Protein AF-A0A4U6SQT2-F1 (afdb_monomer_lite)

InterPro domains:
  IPR002225 3-beta hydroxysteroid dehydrogenase/isomerase [PF01073] (69-165)
  IPR036291 NAD(P)-binding domain superfamily [SSF51735] (62-188)
  IPR050425 NAD(P)-dependent dehydratase-like [PTHR10366] (60-188)

Organism: Setaria viridis (NCBI:txid4556)

pLDDT: mean 72.25, std 21.79, range [28.19, 97.06]

Foldseek 3Di:
DDDDDDDDDDDDDDDDDDDDDDDPDDDDDDDPPPPDPPDDPDPLQPPQFWWKWFAAPQAIEIETADCPPCVVNVVVVVVQVVCDPSHYHYYYDDLPPLVRLLVSLARGQEMEGPGADDGPDDDPCCCVRGVVCRVSSVVSNVVSNVVSVRHNYYHYDDDCQQQDDDVPDDPPDDDDPVHGYDVVCCVVVPDPPD

Radius of gyration: 27.81 Å; chains: 1; bounding box: 69×72×60 Å

Secondary structure (DSSP, 8-state):
-------------------------PPPPPPP-----------GGG---EEEEEEETTEEEEEEE----HHHHHHHHHHHHHT-TTTEEEEE--TT-HHHHHHHHTT-SEEEE-------S--S-HIIIIIHHHHHHHHHHHHHHHHTS---EEEE---GGGT---TTSPTTPPP-TT----HHHHHHT-S---

Sequence (194 aa):
MALKGRGRRCWSRPHGRQRLHRLDARPPPPRPRLQRPRRRPQPRSERNNAMVVCFGCGGYQVRRWRADDKAETDHLLALAAGAGEGRLSIFRCDLFDGAALLDAARGCPGVFHLASPCIIDAVSDPQKQLMVPAVEGTLNVLRAAKEAGGVRRVVVTSSISAIVPSPGWPAGEVRDERCWTDVDYCEENGVPQG

Structure (mmCIF, N/CA/C/O backbone):
data_AF-A0A4U6SQT2-F1
#
_entry.id   AF-A0A4U6SQT2-F1
#
loop_
_atom_site.group_PDB
_atom_site.id
_atom_site.type_symbol
_atom_site.label_atom_id
_atom_site.label_alt_id
_atom_site.label_comp_id
_atom_site.label_asym_id
_atom_site.label_entity_id
_atom_site.label_seq_id
_atom_site.pdbx_PDB_ins_code
_atom_site.Cartn_x
_atom_site.Cartn_y
_atom_site.Cartn_z
_atom_site.occupancy
_atom_site.B_iso_or_equiv
_atom_site.auth_seq_id
_atom_site.auth_comp_id
_atom_site.auth_asym_id
_atom_site.auth_atom_id
_atom_site.pdbx_PDB_model_num
ATOM 1 N N . MET A 1 1 ? -44.696 9.798 -43.773 1.00 36.38 1 MET A N 1
ATOM 2 C CA . MET A 1 1 ? -44.922 11.024 -42.977 1.00 36.38 1 MET A CA 1
ATOM 3 C C . MET A 1 1 ? -43.564 11.450 -42.426 1.00 36.38 1 MET A C 1
ATOM 5 O O . MET A 1 1 ? -43.019 10.743 -41.594 1.00 36.38 1 MET A O 1
ATOM 9 N N . ALA A 1 2 ? -42.947 12.486 -42.999 1.00 29.88 2 ALA A N 1
ATOM 10 C CA . ALA A 1 2 ? -41.583 12.921 -42.683 1.00 29.88 2 ALA A CA 1
ATOM 11 C C . ALA A 1 2 ? -41.611 14.406 -42.302 1.00 29.88 2 ALA A C 1
ATOM 13 O O . ALA A 1 2 ? -42.120 15.216 -43.075 1.00 29.88 2 ALA A O 1
ATOM 14 N N . LEU A 1 3 ? -41.072 14.764 -41.135 1.00 34.97 3 LEU A N 1
ATOM 15 C CA . LEU A 1 3 ? -40.939 16.155 -40.698 1.00 34.97 3 LEU A CA 1
ATOM 16 C C . LEU A 1 3 ? -39.488 16.626 -40.874 1.00 34.97 3 LEU A C 1
ATOM 18 O O . LEU A 1 3 ? -38.570 16.180 -40.192 1.00 34.97 3 LEU A O 1
ATOM 22 N N . LYS A 1 4 ? -39.317 17.536 -41.841 1.00 32.16 4 LYS A N 1
ATOM 23 C CA . LYS A 1 4 ? -38.171 18.436 -42.046 1.00 32.16 4 LYS A CA 1
ATOM 24 C C . LYS A 1 4 ? -38.287 19.640 -41.099 1.00 32.16 4 LYS A C 1
ATOM 26 O O . LYS A 1 4 ? -39.399 20.086 -40.841 1.00 32.16 4 LYS A O 1
ATOM 31 N N . GLY A 1 5 ? -37.163 20.276 -40.750 1.00 29.98 5 GLY A N 1
ATOM 32 C CA . GLY A 1 5 ? -37.184 21.698 -40.371 1.00 29.98 5 GLY A CA 1
ATOM 33 C C . GLY A 1 5 ? -35.947 22.244 -39.655 1.00 29.98 5 GLY A C 1
ATOM 34 O O . GLY A 1 5 ? -35.887 22.232 -38.436 1.00 29.98 5 GLY A O 1
ATOM 35 N N . ARG A 1 6 ? -34.988 22.791 -40.414 1.00 33.53 6 ARG A N 1
ATOM 36 C CA . ARG A 1 6 ? -33.934 23.716 -39.940 1.00 33.53 6 ARG A CA 1
ATOM 37 C C . ARG A 1 6 ? -34.496 25.146 -39.884 1.00 33.53 6 ARG A C 1
ATOM 39 O O . ARG A 1 6 ? -35.354 25.460 -40.702 1.00 33.53 6 ARG A O 1
ATOM 46 N N . GLY A 1 7 ? -33.902 26.054 -39.099 1.00 30.34 7 GLY A N 1
ATOM 47 C CA . GLY A 1 7 ? -33.979 27.490 -39.427 1.00 30.34 7 GLY A CA 1
ATOM 48 C C . GLY A 1 7 ? -33.758 28.491 -38.290 1.00 30.34 7 GLY A C 1
ATOM 49 O O . GLY A 1 7 ? -34.540 28.564 -37.357 1.00 30.34 7 GLY A O 1
ATOM 50 N N . ARG A 1 8 ? -32.709 29.307 -38.439 1.00 35.09 8 ARG A N 1
ATOM 51 C CA . ARG A 1 8 ? -32.305 30.471 -37.624 1.00 35.09 8 ARG A CA 1
ATOM 52 C C . ARG A 1 8 ? -33.223 31.688 -37.860 1.00 35.09 8 ARG A C 1
ATOM 54 O O . ARG A 1 8 ? -33.815 31.763 -38.931 1.00 35.09 8 ARG A O 1
ATOM 61 N N . ARG A 1 9 ? -33.208 32.677 -36.946 1.00 31.83 9 ARG A N 1
ATOM 62 C CA . ARG A 1 9 ? -33.273 34.158 -37.158 1.00 31.83 9 ARG A CA 1
ATOM 63 C C . ARG A 1 9 ? -33.210 34.842 -35.772 1.00 31.83 9 ARG A C 1
ATOM 65 O O . ARG A 1 9 ? -33.972 34.475 -34.894 1.00 31.83 9 ARG A O 1
ATOM 72 N N . CYS A 1 10 ? -32.151 35.577 -35.426 1.00 28.69 10 CYS A N 1
ATOM 73 C CA . CYS A 1 10 ? -31.865 36.991 -35.731 1.00 28.69 10 CYS A CA 1
ATOM 74 C C . CYS A 1 10 ? -32.908 37.964 -35.148 1.00 28.69 10 CYS A C 1
ATOM 76 O O . CYS A 1 10 ? -34.015 38.051 -35.666 1.00 28.69 10 CYS A O 1
ATOM 78 N N . TRP A 1 11 ? -32.513 38.715 -34.115 1.00 28.19 11 TRP A N 1
ATOM 79 C CA . TRP A 1 11 ? -33.161 39.957 -33.687 1.00 28.19 11 TRP A CA 1
ATOM 80 C C . TRP A 1 11 ? -32.105 41.057 -33.634 1.00 28.19 11 TRP A C 1
ATOM 82 O O . TRP A 1 11 ? -30.995 40.852 -33.144 1.00 28.19 11 TRP A O 1
ATOM 92 N N . SER A 1 12 ? -32.454 42.215 -34.179 1.00 33.03 12 SER A N 1
ATOM 93 C CA . SER A 1 12 ? -31.566 43.352 -34.387 1.00 33.03 12 SER A CA 1
ATOM 94 C C . SER A 1 12 ? -32.181 44.649 -33.852 1.00 33.03 12 SER A C 1
ATOM 96 O O . SER A 1 12 ? -33.359 44.886 -34.106 1.00 33.03 12 SER A O 1
ATOM 98 N N . ARG A 1 13 ? -31.296 45.507 -33.300 1.00 32.44 13 ARG A N 1
ATOM 99 C CA . ARG A 1 13 ? -31.357 46.983 -33.083 1.00 32.44 13 ARG A CA 1
ATOM 100 C C . ARG A 1 13 ? -32.050 47.505 -31.801 1.00 32.44 13 ARG A C 1
ATOM 102 O O . ARG A 1 13 ? -32.893 46.791 -31.278 1.00 32.44 13 ARG A O 1
ATOM 109 N N . PRO A 1 14 ? -31.750 48.746 -31.315 1.00 40.78 14 PRO A N 1
ATOM 110 C CA . PRO A 1 14 ? -30.945 49.832 -31.915 1.00 40.78 14 PRO A CA 1
ATOM 111 C C . PRO A 1 14 ? -29.849 50.476 -31.021 1.00 40.78 14 PRO A C 1
ATOM 113 O O . PRO A 1 14 ? -29.680 50.177 -29.845 1.00 40.78 14 PRO A O 1
ATOM 116 N N . HIS A 1 15 ? -29.095 51.388 -31.648 1.00 35.44 15 HIS A N 1
ATOM 117 C CA . HIS A 1 15 ? -28.004 52.205 -31.113 1.00 35.44 15 HIS A CA 1
ATOM 118 C C . HIS A 1 15 ? -28.430 53.223 -30.039 1.00 35.44 15 HIS A C 1
ATOM 120 O O . HIS A 1 15 ? -29.332 54.023 -30.267 1.00 35.44 15 HIS A O 1
ATOM 126 N N . GLY A 1 16 ? -27.652 53.300 -28.955 1.00 32.44 16 GLY A N 1
ATOM 127 C CA . GLY A 1 16 ? -27.592 54.445 -28.043 1.00 32.44 16 GLY A CA 1
ATOM 128 C C . GLY A 1 16 ? -26.147 54.674 -27.594 1.00 32.44 16 GLY A C 1
ATOM 129 O O . GLY A 1 16 ? -25.581 53.857 -26.874 1.00 32.44 16 GLY A O 1
ATOM 130 N N . ARG A 1 17 ? -25.517 55.761 -28.057 1.00 38.62 17 ARG A N 1
ATOM 131 C CA . ARG A 1 17 ? -24.192 56.206 -27.592 1.00 38.62 17 ARG A CA 1
ATOM 132 C C . ARG A 1 17 ? -24.330 56.756 -26.172 1.00 38.62 17 ARG A C 1
ATOM 134 O O . ARG A 1 17 ? -24.881 57.838 -26.006 1.00 38.62 17 ARG A O 1
ATOM 141 N N . GLN A 1 18 ? -23.769 56.074 -25.179 1.00 36.47 18 GLN A N 1
ATOM 142 C CA . GLN A 1 18 ? -23.489 56.676 -23.873 1.00 36.47 18 GLN A CA 1
ATOM 143 C C . GLN A 1 18 ? -21.981 56.922 -23.748 1.00 36.47 18 GLN A C 1
ATOM 145 O O . GLN A 1 18 ? -21.170 56.008 -23.889 1.00 36.47 18 GLN A O 1
ATOM 150 N N . ARG A 1 19 ? -21.606 58.192 -23.548 1.00 37.09 19 ARG A N 1
ATOM 151 C CA . ARG A 1 19 ? -20.240 58.616 -23.220 1.00 37.09 19 ARG A CA 1
ATOM 152 C C . ARG A 1 19 ? -19.908 58.103 -21.816 1.00 37.09 19 ARG A C 1
ATOM 154 O O . ARG A 1 19 ? -20.491 58.584 -20.852 1.00 37.09 19 ARG A O 1
ATOM 161 N N . LEU A 1 20 ? -18.959 57.174 -21.691 1.00 38.88 20 LEU A N 1
ATOM 162 C CA . LEU A 1 20 ? -18.324 56.900 -20.401 1.00 38.88 20 LEU A CA 1
ATOM 163 C C . LEU A 1 20 ? -17.329 58.025 -20.091 1.00 38.88 20 LEU A C 1
ATOM 165 O O . LEU A 1 20 ? -16.328 58.190 -20.790 1.00 38.88 20 LEU A O 1
ATOM 169 N N . HIS A 1 21 ? -17.596 58.781 -19.030 1.00 34.78 21 HIS A N 1
ATOM 170 C CA . HIS A 1 21 ? -16.592 59.614 -18.381 1.00 34.78 21 HIS A CA 1
ATOM 171 C C . HIS A 1 21 ? -15.553 58.694 -17.718 1.00 34.78 21 HIS A C 1
ATOM 173 O O . HIS A 1 21 ? -15.882 57.940 -16.804 1.00 34.78 21 HIS A O 1
ATOM 179 N N . ARG A 1 22 ? -14.299 58.729 -18.193 1.00 39.53 22 ARG A N 1
ATOM 180 C CA . ARG A 1 22 ? -13.155 58.139 -17.483 1.00 39.53 22 ARG A CA 1
ATOM 181 C C . ARG A 1 22 ? -12.908 58.965 -16.222 1.00 39.53 22 ARG A C 1
ATOM 183 O O . ARG A 1 22 ? -12.410 60.081 -16.310 1.00 39.53 22 ARG A O 1
ATOM 190 N N . LEU A 1 23 ? -13.268 58.420 -15.066 1.00 43.78 23 LEU A N 1
ATOM 191 C CA . LEU A 1 23 ? -12.707 58.848 -13.790 1.00 43.78 23 LEU A CA 1
ATOM 192 C C . LEU A 1 23 ? -11.350 58.148 -13.643 1.00 43.78 23 LEU A C 1
ATOM 194 O O . LEU A 1 23 ? -11.296 56.922 -13.545 1.00 43.78 23 LEU A O 1
ATOM 198 N N . ASP A 1 24 ? -10.264 58.922 -13.677 1.00 48.09 24 ASP A N 1
ATOM 199 C CA . ASP A 1 24 ? -8.898 58.454 -13.424 1.00 48.09 24 ASP A CA 1
ATOM 200 C C . ASP A 1 24 ? -8.741 58.042 -11.950 1.00 48.09 24 ASP A C 1
ATOM 202 O O . ASP A 1 24 ? -8.273 58.801 -11.101 1.00 48.09 24 ASP A O 1
ATOM 206 N N . ALA A 1 25 ? -9.149 56.816 -11.626 1.00 50.53 25 ALA A N 1
ATOM 207 C CA . ALA A 1 25 ? -8.829 56.190 -10.351 1.00 50.53 25 ALA A CA 1
ATOM 208 C C . ALA A 1 25 ? -7.396 55.638 -10.414 1.00 50.53 25 ALA A C 1
ATOM 210 O O . ALA A 1 25 ? -7.121 54.663 -11.117 1.00 50.53 25 ALA A O 1
ATOM 211 N N . ARG A 1 26 ? -6.463 56.262 -9.682 1.00 52.91 26 ARG A N 1
ATOM 212 C CA . ARG A 1 26 ? -5.110 55.713 -9.505 1.00 52.91 26 ARG A CA 1
ATOM 213 C C . ARG A 1 26 ? -5.201 54.342 -8.811 1.00 52.91 26 ARG A C 1
ATOM 215 O O . ARG A 1 26 ? -5.943 54.222 -7.835 1.00 52.91 26 ARG A O 1
ATOM 222 N N . PRO A 1 27 ? -4.453 53.320 -9.264 1.00 54.22 27 PRO A N 1
ATOM 223 C CA . PRO A 1 27 ? -4.442 52.024 -8.598 1.00 54.22 27 PRO A CA 1
ATOM 224 C C . PRO A 1 27 ? -3.845 52.147 -7.183 1.00 54.22 27 PRO A C 1
ATOM 226 O O . PRO A 1 27 ? -2.929 52.948 -6.974 1.00 54.22 27 PRO A O 1
ATOM 229 N N . PRO A 1 28 ? -4.338 51.368 -6.202 1.00 58.00 28 PRO A N 1
ATOM 230 C CA . PRO A 1 28 ? -3.784 51.373 -4.853 1.00 58.00 28 PRO A CA 1
ATOM 231 C C . PRO A 1 28 ? -2.328 50.870 -4.853 1.00 58.00 28 PRO A C 1
ATOM 233 O O . PRO A 1 28 ? -1.963 50.044 -5.696 1.00 58.00 28 PRO A O 1
ATOM 236 N N . PRO A 1 29 ? -1.488 51.331 -3.905 1.00 65.06 29 PRO A N 1
ATOM 237 C CA . PRO A 1 29 ? -0.103 50.887 -3.815 1.00 65.06 29 PRO A CA 1
ATOM 238 C C . PRO A 1 29 ? -0.023 49.372 -3.550 1.00 65.06 29 PRO A C 1
ATOM 240 O O . PRO A 1 29 ? -0.892 48.809 -2.873 1.00 65.06 29 PRO A O 1
ATOM 243 N N . PRO A 1 30 ? 1.017 48.687 -4.060 1.00 57.75 30 PRO A N 1
ATOM 244 C CA . PRO A 1 30 ? 1.192 47.261 -3.832 1.00 57.75 30 PRO A CA 1
ATOM 245 C C . PRO A 1 30 ? 1.379 46.985 -2.337 1.00 57.75 30 PRO A C 1
ATOM 247 O O . PRO A 1 30 ? 2.176 47.636 -1.661 1.00 57.75 30 PRO A O 1
ATOM 250 N N . ARG A 1 31 ? 0.646 45.995 -1.813 1.00 55.00 31 ARG A N 1
ATOM 251 C CA . ARG A 1 31 ? 0.812 45.548 -0.424 1.00 55.00 31 ARG A CA 1
ATOM 252 C C . ARG A 1 31 ? 2.249 45.049 -0.211 1.00 55.00 31 ARG A C 1
ATOM 254 O O . ARG A 1 31 ? 2.773 44.360 -1.093 1.00 55.00 31 ARG A O 1
ATOM 261 N N . PRO A 1 32 ? 2.879 45.330 0.944 1.00 44.31 32 PRO A N 1
ATOM 262 C CA . PRO A 1 32 ? 4.195 44.789 1.246 1.00 44.31 32 PRO A CA 1
ATOM 263 C C . PRO A 1 32 ? 4.137 43.259 1.202 1.00 44.31 32 PRO A C 1
ATOM 265 O O . PRO A 1 32 ? 3.282 42.629 1.831 1.00 44.31 32 PRO A O 1
ATOM 268 N N . ARG A 1 33 ? 5.033 42.651 0.415 1.00 49.69 33 ARG A N 1
ATOM 269 C CA . ARG A 1 33 ? 5.195 41.197 0.379 1.00 49.69 33 ARG A CA 1
ATOM 270 C C . ARG A 1 33 ? 5.662 40.752 1.762 1.00 49.69 33 ARG A C 1
ATOM 272 O O . ARG A 1 33 ? 6.825 40.945 2.102 1.00 49.69 33 ARG A O 1
ATOM 279 N N . LEU A 1 34 ? 4.772 40.128 2.534 1.00 46.09 34 LEU A N 1
ATOM 280 C CA . LEU A 1 34 ? 5.167 39.270 3.648 1.00 46.09 34 LEU A CA 1
ATOM 281 C C . LEU A 1 34 ? 6.133 38.229 3.080 1.00 46.09 34 LEU A C 1
ATOM 283 O O . LEU A 1 34 ? 5.720 37.316 2.359 1.00 46.09 34 LEU A O 1
ATOM 287 N N . GLN A 1 35 ? 7.428 38.400 3.348 1.00 39.34 35 GLN A N 1
ATOM 288 C CA . GLN A 1 35 ? 8.409 37.365 3.079 1.00 39.34 35 GLN A CA 1
ATOM 289 C C . GLN A 1 35 ? 8.040 36.198 3.987 1.00 39.34 35 GLN A C 1
ATOM 291 O O . GLN A 1 35 ? 8.339 36.200 5.179 1.00 39.34 35 GLN A O 1
ATOM 296 N N . ARG A 1 36 ? 7.327 35.210 3.435 1.00 46.22 36 ARG A N 1
ATOM 297 C CA . ARG A 1 36 ? 7.220 33.914 4.096 1.00 46.22 36 ARG A CA 1
ATOM 298 C C . ARG A 1 36 ? 8.655 33.447 4.330 1.00 46.22 36 ARG A C 1
ATOM 300 O O . ARG A 1 36 ? 9.436 33.504 3.372 1.00 46.22 36 ARG A O 1
ATOM 307 N N . PRO A 1 37 ? 9.021 33.025 5.552 1.00 37.56 37 PRO A N 1
ATOM 308 C CA . PRO A 1 37 ? 10.349 32.490 5.791 1.00 37.56 37 PRO A CA 1
ATOM 309 C C . PRO A 1 37 ? 10.600 31.417 4.737 1.00 37.56 37 PRO A C 1
ATOM 311 O O . PRO A 1 37 ? 9.759 30.535 4.531 1.00 37.56 37 PRO A O 1
ATOM 314 N N . ARG A 1 38 ? 11.705 31.559 3.996 1.00 41.94 38 ARG A N 1
ATOM 315 C CA . ARG A 1 38 ? 12.130 30.551 3.028 1.00 41.94 38 ARG A CA 1
ATOM 316 C C . ARG A 1 38 ? 12.297 29.264 3.821 1.00 41.94 38 ARG A C 1
ATOM 318 O O . ARG A 1 38 ? 13.262 29.124 4.569 1.00 41.94 38 ARG A O 1
ATOM 325 N N . ARG A 1 39 ? 11.324 28.354 3.713 1.00 46.25 39 ARG A N 1
ATOM 326 C CA . ARG A 1 39 ? 11.490 26.996 4.223 1.00 46.25 39 ARG A CA 1
ATOM 327 C C . ARG A 1 39 ? 12.754 26.470 3.561 1.00 46.25 39 ARG A C 1
ATOM 329 O O . ARG A 1 39 ? 12.879 26.573 2.338 1.00 46.25 39 ARG A O 1
ATOM 336 N N . ARG A 1 40 ? 13.703 25.981 4.363 1.00 35.38 40 ARG A N 1
ATOM 337 C CA . ARG A 1 40 ? 14.833 25.231 3.816 1.00 35.38 40 ARG A CA 1
ATOM 338 C C . ARG A 1 40 ? 14.232 24.149 2.910 1.00 35.38 40 ARG A C 1
ATOM 340 O O . ARG A 1 40 ? 13.304 23.476 3.363 1.00 35.38 40 ARG A O 1
ATOM 347 N N . PRO A 1 41 ? 14.670 24.014 1.649 1.00 37.44 41 PRO A N 1
ATOM 348 C CA . PRO A 1 41 ? 14.299 22.850 0.874 1.00 37.44 41 PRO A CA 1
ATOM 349 C C . PRO A 1 41 ? 14.892 21.653 1.614 1.00 37.44 41 PRO A C 1
ATOM 351 O O . PRO A 1 41 ? 16.108 21.485 1.646 1.00 37.44 41 PRO A O 1
ATOM 354 N N . GLN A 1 42 ? 14.044 20.881 2.292 1.00 37.94 42 GLN A N 1
ATOM 355 C CA . GLN A 1 42 ? 14.422 19.529 2.670 1.00 37.94 42 GLN A CA 1
ATOM 356 C C . GLN A 1 42 ? 14.695 18.758 1.370 1.00 37.94 42 GLN A C 1
ATOM 358 O O . GLN A 1 42 ? 13.994 18.998 0.374 1.00 37.94 42 GLN A O 1
ATOM 363 N N . PRO A 1 43 ? 15.713 17.883 1.351 1.00 33.22 43 PRO A N 1
ATOM 364 C CA . PRO A 1 43 ? 15.957 16.987 0.231 1.00 33.22 43 PRO A CA 1
ATOM 365 C C . PRO A 1 43 ? 14.651 16.304 -0.184 1.00 33.22 43 PRO A C 1
ATOM 367 O O . PRO A 1 43 ? 13.869 15.866 0.662 1.00 33.22 43 PRO A O 1
ATOM 370 N N . ARG A 1 44 ? 14.366 16.259 -1.490 1.00 42.34 44 ARG A N 1
ATOM 371 C CA . ARG A 1 44 ? 13.149 15.607 -1.998 1.00 42.34 44 ARG A CA 1
ATOM 372 C C . ARG A 1 44 ? 13.134 14.101 -1.686 1.00 42.34 44 ARG A C 1
ATOM 374 O O . ARG A 1 44 ? 12.044 13.530 -1.698 1.00 42.34 44 ARG A O 1
ATOM 381 N N . SER A 1 45 ? 14.289 13.527 -1.348 1.00 39.44 45 SER A N 1
ATOM 382 C CA . SER A 1 45 ? 14.563 12.114 -1.081 1.00 39.44 45 SER A CA 1
ATOM 383 C C . SER A 1 45 ? 13.832 11.497 0.112 1.00 39.44 45 SER A C 1
ATOM 385 O O . SER A 1 45 ? 13.759 10.274 0.182 1.00 39.44 45 SER A O 1
ATOM 387 N N . GLU A 1 46 ? 13.271 12.282 1.039 1.00 41.28 46 GLU A N 1
ATOM 388 C CA . GLU A 1 46 ? 12.724 11.735 2.297 1.00 41.28 46 GLU A CA 1
ATOM 389 C C . GLU A 1 46 ? 11.190 11.673 2.376 1.00 41.28 46 GLU A C 1
ATOM 391 O O . GLU A 1 46 ? 10.642 11.159 3.352 1.00 41.28 46 GLU A O 1
ATOM 396 N N . ARG A 1 47 ? 10.460 12.128 1.348 1.00 44.53 47 ARG A N 1
ATOM 397 C CA . ARG A 1 47 ? 8.983 12.155 1.370 1.00 44.53 47 ARG A CA 1
ATOM 398 C C . ARG A 1 47 ? 8.357 10.812 0.993 1.00 44.53 47 ARG A C 1
ATOM 400 O O . ARG A 1 47 ? 7.640 10.700 0.004 1.00 44.53 47 ARG A O 1
ATOM 407 N N . ASN A 1 48 ? 8.578 9.801 1.824 1.00 46.34 48 ASN A N 1
ATOM 408 C CA . ASN A 1 48 ? 7.836 8.543 1.767 1.00 46.34 48 ASN A CA 1
ATOM 409 C C . ASN A 1 48 ? 6.520 8.680 2.551 1.00 46.34 48 ASN A C 1
ATOM 411 O O . ASN A 1 48 ? 6.397 8.220 3.685 1.00 46.34 48 ASN A O 1
ATOM 415 N N . ASN A 1 49 ? 5.524 9.324 1.939 1.00 49.41 49 ASN A N 1
ATOM 416 C CA . ASN A 1 49 ? 4.169 9.419 2.485 1.00 49.41 49 ASN A CA 1
ATOM 417 C C . ASN A 1 49 ? 3.421 8.105 2.249 1.00 49.41 49 ASN A C 1
ATOM 419 O O . ASN A 1 49 ? 2.635 7.993 1.312 1.00 49.41 49 ASN A O 1
ATOM 423 N N . ALA A 1 50 ? 3.663 7.100 3.084 1.00 53.97 50 ALA A N 1
ATOM 424 C CA . ALA A 1 50 ? 2.912 5.857 3.004 1.00 53.97 50 ALA A CA 1
ATOM 425 C C . ALA A 1 50 ? 1.664 5.944 3.899 1.00 53.97 50 ALA A C 1
ATOM 427 O O . ALA A 1 50 ? 1.762 6.113 5.115 1.00 53.97 50 ALA A O 1
ATOM 428 N N . MET A 1 51 ? 0.479 5.868 3.293 1.00 59.06 51 MET A N 1
ATOM 429 C CA . MET A 1 51 ? -0.806 5.930 3.990 1.00 59.06 51 MET A CA 1
ATOM 430 C C . MET A 1 51 ? -1.650 4.703 3.639 1.00 59.06 51 MET A C 1
ATOM 432 O O . MET A 1 51 ? -1.820 4.363 2.474 1.00 59.06 51 MET A O 1
ATOM 436 N N . VAL A 1 52 ? -2.194 4.039 4.648 1.00 62.09 52 VAL A N 1
ATOM 437 C CA . VAL A 1 52 ? -3.221 3.006 4.503 1.00 62.09 52 VAL A CA 1
ATOM 438 C C . VAL A 1 52 ? -4.511 3.599 5.041 1.00 62.09 52 VAL A C 1
ATOM 440 O O . VAL A 1 52 ? -4.535 4.109 6.156 1.00 62.09 52 VAL A O 1
ATOM 443 N N . VAL A 1 53 ? -5.589 3.571 4.266 1.00 72.75 53 VAL A N 1
ATOM 444 C CA . VAL A 1 53 ? -6.890 4.068 4.729 1.00 72.75 53 VAL A CA 1
ATOM 445 C C . VAL A 1 53 ? -7.865 2.909 4.816 1.00 72.75 53 VAL A C 1
ATOM 447 O O . VAL A 1 53 ? -8.195 2.286 3.813 1.00 72.75 53 VAL A O 1
ATOM 450 N N . CYS A 1 54 ? -8.352 2.636 6.016 1.00 69.56 54 CYS A N 1
ATOM 451 C CA . CYS A 1 54 ? -9.386 1.656 6.293 1.00 69.56 54 CYS A CA 1
ATOM 452 C C . CYS A 1 54 ? -10.723 2.373 6.547 1.00 69.56 54 CYS A C 1
ATOM 454 O O . CYS A 1 54 ? -10.765 3.477 7.086 1.00 69.56 54 CYS A O 1
ATOM 456 N N . PHE A 1 55 ? -11.836 1.778 6.128 1.00 66.06 55 PHE A N 1
ATOM 457 C CA . PHE A 1 55 ? -13.163 2.403 6.185 1.00 66.06 55 PHE A CA 1
ATOM 458 C C . PHE A 1 55 ? -14.058 1.516 7.045 1.00 66.06 55 PHE A C 1
ATOM 460 O O . PHE A 1 55 ? -14.182 0.340 6.718 1.00 66.06 55 PHE A O 1
ATOM 467 N N . GLY A 1 56 ? -14.654 2.063 8.111 1.00 58.88 56 GLY A N 1
ATOM 468 C CA . GLY A 1 56 ? -15.493 1.383 9.109 1.00 58.88 56 GLY A CA 1
ATOM 469 C C . GLY A 1 56 ? -16.966 1.819 9.074 1.00 58.88 56 GLY A C 1
ATOM 470 O O . GLY A 1 56 ? -17.290 2.902 8.583 1.00 58.88 56 GLY A O 1
ATOM 471 N N . CYS A 1 57 ? -17.876 1.015 9.643 1.00 48.59 57 CYS A N 1
ATOM 472 C CA . CYS A 1 57 ? -19.257 1.440 9.933 1.00 48.59 57 CYS A CA 1
ATOM 473 C C . CYS A 1 57 ? -19.252 2.476 11.074 1.00 48.59 57 CYS A C 1
ATOM 475 O O . CYS A 1 57 ? -19.465 2.134 12.230 1.00 48.59 57 CYS A O 1
ATOM 477 N N . GLY A 1 58 ? -18.935 3.732 10.758 1.00 57.94 58 GLY A N 1
ATOM 478 C CA . GLY A 1 58 ? -18.818 4.822 11.735 1.00 57.94 58 GLY A CA 1
ATOM 479 C C . GLY A 1 58 ? -17.819 5.913 11.345 1.00 57.94 58 GLY A C 1
ATOM 480 O O . GLY A 1 58 ? -17.861 6.998 11.916 1.00 57.94 58 GLY A O 1
ATOM 481 N N . GLY A 1 59 ? -16.966 5.665 10.343 1.00 64.06 59 GLY A N 1
ATOM 482 C CA . GLY A 1 59 ? -15.962 6.630 9.904 1.00 64.06 59 GLY A CA 1
ATOM 483 C C . GLY A 1 59 ? -14.790 6.015 9.145 1.00 64.06 59 GLY A C 1
ATOM 484 O O . GLY A 1 59 ? -14.784 4.834 8.798 1.00 64.06 59 GLY A O 1
ATOM 485 N N . TYR A 1 60 ? -13.786 6.843 8.889 1.00 67.81 60 TYR A N 1
ATOM 486 C CA . TYR A 1 60 ? -12.538 6.498 8.224 1.00 67.81 60 TYR A CA 1
ATOM 487 C C . TYR A 1 60 ? -11.436 6.322 9.273 1.00 67.81 60 TYR A C 1
ATOM 489 O O . TYR A 1 60 ? -11.206 7.189 10.111 1.00 67.81 60 TYR A O 1
ATOM 497 N N . GLN A 1 61 ? -10.712 5.214 9.223 1.00 64.50 61 GLN A N 1
ATOM 498 C CA . GLN A 1 61 ? -9.474 5.039 9.971 1.00 64.50 61 GLN A CA 1
ATOM 499 C C . GLN A 1 61 ? -8.305 5.206 9.006 1.00 64.50 61 GLN A C 1
ATOM 501 O O . GLN A 1 61 ? -8.077 4.381 8.130 1.00 64.50 61 GLN A O 1
ATOM 506 N N . VAL A 1 62 ? -7.556 6.290 9.149 1.00 66.56 62 VAL A N 1
ATOM 507 C CA . VAL A 1 62 ? -6.354 6.551 8.358 1.00 66.56 62 VAL A CA 1
ATOM 508 C C . VAL A 1 62 ? -5.143 6.117 9.176 1.00 66.56 62 VAL A C 1
ATOM 510 O O . VAL A 1 62 ? -4.961 6.530 10.314 1.00 66.56 62 VAL A O 1
ATOM 513 N N . ARG A 1 63 ? -4.272 5.291 8.615 1.00 62.25 63 ARG A N 1
ATOM 514 C CA . ARG A 1 63 ? -3.019 4.885 9.252 1.00 62.25 63 ARG A CA 1
ATOM 515 C C . ARG A 1 63 ? -1.837 5.284 8.394 1.00 62.25 63 ARG A C 1
ATOM 517 O O . ARG A 1 63 ? -1.874 5.157 7.174 1.00 62.25 63 ARG A O 1
ATOM 524 N N . ARG A 1 64 ? -0.790 5.808 9.026 1.00 60.34 64 ARG A N 1
ATOM 525 C CA . ARG A 1 64 ? 0.354 6.399 8.330 1.00 60.34 64 ARG A CA 1
ATOM 526 C C . ARG A 1 64 ? 1.667 5.766 8.767 1.00 60.34 64 ARG A C 1
ATOM 528 O O . ARG A 1 64 ? 1.944 5.644 9.962 1.00 60.34 64 ARG A O 1
ATOM 535 N N . TRP A 1 65 ? 2.493 5.466 7.774 1.00 54.16 65 TRP A N 1
ATOM 536 C CA . TRP A 1 65 ? 3.900 5.133 7.927 1.00 54.16 65 TRP A CA 1
ATOM 537 C C . TRP A 1 65 ? 4.700 6.400 8.222 1.00 54.16 65 TRP A C 1
ATOM 539 O O . TRP A 1 65 ? 4.656 7.351 7.445 1.00 54.16 65 TRP A O 1
ATOM 549 N N . ARG A 1 66 ? 5.404 6.406 9.363 1.00 56.47 66 ARG A N 1
ATOM 550 C CA . ARG A 1 66 ? 6.126 7.556 9.949 1.00 56.47 66 ARG A CA 1
ATOM 551 C C . ARG A 1 66 ? 5.206 8.734 10.301 1.00 56.47 66 ARG A C 1
ATOM 553 O O . ARG A 1 66 ? 4.962 9.635 9.501 1.00 56.47 66 ARG A O 1
ATOM 560 N N . ALA A 1 67 ? 4.709 8.728 11.539 1.00 56.81 67 ALA A N 1
ATOM 561 C CA . ALA A 1 67 ? 3.876 9.799 12.095 1.00 56.81 67 ALA A CA 1
ATOM 562 C C . ALA A 1 67 ? 4.687 10.893 12.828 1.00 56.81 67 ALA A C 1
ATOM 564 O O . ALA A 1 67 ? 4.115 11.796 13.439 1.00 56.81 67 ALA A O 1
ATOM 565 N N . ASP A 1 68 ? 6.015 10.799 12.781 1.00 60.38 68 ASP A N 1
ATOM 566 C CA . ASP A 1 68 ? 6.893 11.479 13.737 1.00 60.38 68 ASP A CA 1
ATOM 567 C C . ASP A 1 68 ? 7.314 12.872 13.250 1.00 60.38 68 ASP A C 1
ATOM 569 O O . ASP A 1 68 ? 7.740 13.708 14.047 1.00 60.38 68 ASP A O 1
ATOM 573 N N . ASP A 1 69 ? 7.157 13.152 11.950 1.00 73.06 69 ASP A N 1
ATOM 574 C CA . ASP A 1 69 ? 7.347 14.495 11.414 1.00 73.06 69 ASP A CA 1
ATOM 575 C C . ASP A 1 69 ? 6.096 15.339 11.667 1.00 73.06 69 ASP A C 1
ATOM 577 O O . ASP A 1 69 ? 5.095 15.279 10.946 1.00 73.06 69 ASP A O 1
ATOM 581 N N . LYS A 1 70 ? 6.193 16.170 12.702 1.00 76.81 70 LYS A N 1
ATOM 582 C CA . LYS A 1 70 ? 5.146 17.095 13.130 1.00 76.81 70 LYS A CA 1
ATOM 583 C C . LYS A 1 70 ? 4.686 18.032 12.002 1.00 76.81 70 LYS A C 1
ATOM 585 O O . LYS A 1 70 ? 3.505 18.369 11.928 1.00 76.81 70 LYS A O 1
ATOM 590 N N . ALA A 1 71 ? 5.580 18.428 11.090 1.00 78.69 71 ALA A N 1
ATOM 591 C CA . ALA A 1 71 ? 5.222 19.280 9.956 1.00 78.69 71 ALA A CA 1
ATOM 592 C C . ALA A 1 71 ? 4.309 18.557 8.952 1.00 78.69 71 ALA A C 1
ATOM 594 O O . ALA A 1 71 ? 3.465 19.197 8.314 1.00 78.69 71 ALA A O 1
ATOM 595 N N . GLU A 1 72 ? 4.446 17.236 8.832 1.00 72.19 72 GLU A N 1
ATOM 596 C CA . GLU A 1 72 ? 3.623 16.402 7.958 1.00 72.19 72 GLU A CA 1
ATOM 597 C C . GLU A 1 72 ? 2.375 15.838 8.650 1.00 72.19 72 GLU A C 1
ATOM 599 O O . GLU A 1 72 ? 1.417 15.495 7.959 1.00 72.19 72 GLU A O 1
ATOM 604 N N . THR A 1 73 ? 2.329 15.762 9.984 1.00 77.25 73 THR A N 1
ATOM 605 C CA . THR A 1 73 ? 1.204 15.135 10.702 1.00 77.25 73 THR A CA 1
ATOM 606 C C . THR A 1 73 ? 0.238 16.102 11.370 1.00 77.25 73 THR A C 1
ATOM 608 O O . THR A 1 73 ? -0.954 15.795 11.423 1.00 77.25 73 THR A O 1
ATOM 611 N N . ASP A 1 74 ? 0.676 17.289 11.796 1.00 84.56 74 ASP A N 1
ATOM 612 C CA . ASP A 1 74 ? -0.175 18.236 12.535 1.00 84.56 74 ASP A CA 1
ATOM 613 C C . ASP A 1 74 ? -1.461 18.597 11.796 1.00 84.56 74 ASP A C 1
ATOM 615 O O . ASP A 1 74 ? -2.543 18.630 12.378 1.00 84.56 74 ASP A O 1
ATOM 619 N N . HIS A 1 75 ? -1.352 18.865 10.496 1.00 84.75 75 HIS A N 1
ATOM 620 C CA . HIS A 1 75 ? -2.505 19.251 9.694 1.00 84.75 75 HIS A CA 1
ATOM 621 C C . HIS A 1 75 ? -3.502 18.095 9.530 1.00 84.75 75 HIS A C 1
ATOM 623 O O . HIS A 1 75 ? -4.705 18.333 9.480 1.00 84.75 75 HIS A O 1
ATOM 629 N N . LEU A 1 76 ? -3.027 16.846 9.497 1.00 82.88 76 LEU A N 1
ATOM 630 C CA . LEU A 1 76 ? -3.882 15.662 9.435 1.00 82.88 76 LEU A CA 1
ATOM 631 C C . LEU A 1 76 ? -4.573 15.417 10.781 1.00 82.88 76 LEU A C 1
ATOM 633 O O . LEU A 1 76 ? -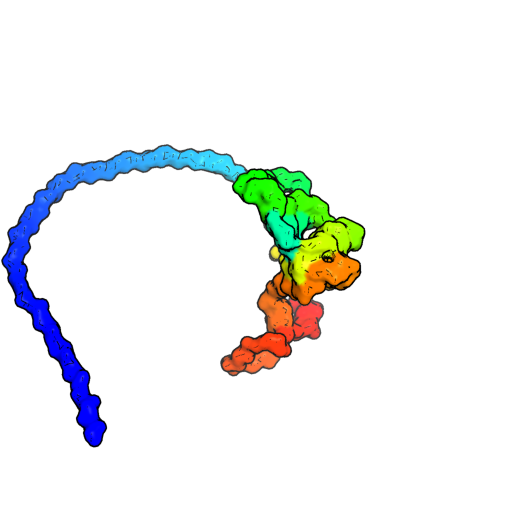5.770 15.146 10.815 1.00 82.88 76 LEU A O 1
ATOM 637 N N . LEU A 1 77 ? -3.848 15.571 11.892 1.00 84.38 77 LEU A N 1
ATOM 638 C CA . LEU A 1 77 ? -4.420 15.479 13.238 1.00 84.38 77 LEU A CA 1
ATOM 639 C C . LEU A 1 77 ? -5.460 16.581 13.481 1.00 84.38 77 LEU A C 1
ATOM 641 O O . LEU A 1 77 ? -6.517 16.312 14.046 1.00 84.38 77 LEU A O 1
ATOM 645 N N . ALA A 1 78 ? -5.212 17.798 12.989 1.00 87.19 78 ALA A N 1
ATOM 646 C CA . ALA A 1 78 ? -6.186 18.886 13.025 1.00 87.19 78 ALA A CA 1
ATOM 647 C C . ALA A 1 78 ? -7.444 18.565 12.199 1.00 87.19 78 ALA A C 1
ATOM 649 O O . ALA A 1 78 ? -8.557 18.851 12.642 1.00 87.19 78 ALA A O 1
ATOM 650 N N . LEU A 1 79 ? -7.292 17.927 11.030 1.00 86.19 79 LEU A N 1
ATOM 651 C CA . LEU A 1 79 ? -8.426 17.433 10.241 1.00 86.19 79 LEU A CA 1
ATOM 652 C C . LEU A 1 79 ? -9.207 16.343 10.985 1.00 86.19 79 LEU A C 1
ATOM 654 O O . LEU A 1 79 ? -10.434 16.375 10.972 1.00 86.19 79 LEU A O 1
ATOM 658 N N . ALA A 1 80 ? -8.523 15.414 11.658 1.00 84.44 80 ALA A N 1
ATOM 659 C CA . ALA A 1 80 ? -9.164 14.378 12.468 1.00 84.44 80 ALA A CA 1
ATOM 660 C C . ALA A 1 80 ? -9.963 14.977 13.632 1.00 84.44 80 ALA A C 1
ATOM 662 O O . ALA A 1 80 ? -11.126 14.629 13.819 1.00 84.44 80 ALA A O 1
ATOM 663 N N . ALA A 1 81 ? -9.385 15.949 14.343 1.00 85.88 81 ALA A N 1
ATOM 664 C CA . ALA A 1 81 ? -10.072 16.675 15.409 1.00 85.88 81 ALA A CA 1
ATOM 665 C C . ALA A 1 81 ? -11.302 17.445 14.889 1.00 85.88 81 ALA A C 1
ATOM 667 O O . ALA A 1 81 ? -12.361 17.422 15.512 1.00 85.88 81 ALA A O 1
ATOM 668 N N . GLY A 1 82 ? -11.194 18.086 13.718 1.00 87.00 82 GLY A N 1
ATOM 669 C CA . GLY A 1 82 ? -12.299 18.814 13.085 1.00 87.00 82 GLY A CA 1
ATOM 670 C C . GLY A 1 82 ? -13.369 17.920 12.447 1.00 87.00 82 GLY A C 1
ATOM 671 O O . GLY A 1 82 ? -14.493 18.367 12.217 1.00 87.00 82 GLY A O 1
ATOM 672 N N . ALA A 1 83 ? -13.055 16.652 12.170 1.00 84.38 83 ALA A N 1
ATOM 673 C CA . ALA A 1 83 ? -14.010 15.692 11.634 1.00 84.38 83 ALA A CA 1
ATOM 674 C C . ALA A 1 83 ? -15.034 15.246 12.689 1.00 84.38 83 ALA A C 1
ATOM 676 O O . ALA A 1 83 ? -16.057 14.691 12.318 1.00 84.38 83 ALA A O 1
ATOM 677 N N . GLY A 1 84 ? -14.853 15.519 13.977 1.00 78.06 84 GLY A N 1
ATOM 678 C CA . GLY A 1 84 ? -15.748 15.004 15.013 1.00 78.06 84 GLY A CA 1
ATOM 679 C C . GLY A 1 84 ? -15.511 13.520 15.305 1.00 78.06 84 GLY A C 1
ATOM 680 O O . GLY A 1 84 ? -14.940 12.776 14.501 1.00 78.06 84 GLY A O 1
ATOM 681 N N . GLU A 1 85 ? -15.919 13.106 16.500 1.00 78.12 85 GLU A N 1
ATOM 682 C CA . GLU A 1 85 ? -15.536 11.820 17.081 1.00 78.12 85 GLU A CA 1
ATOM 683 C C . GLU A 1 85 ? -15.941 10.625 16.208 1.00 78.12 85 GLU A C 1
ATOM 685 O O . GLU A 1 85 ? -17.022 10.581 15.622 1.00 78.12 85 GLU A O 1
ATOM 690 N N . GLY A 1 86 ? -15.031 9.656 16.086 1.00 74.19 86 GLY A N 1
ATOM 691 C CA . GLY A 1 86 ? -15.249 8.414 15.340 1.00 74.19 86 GLY A CA 1
ATOM 692 C C . GLY A 1 86 ? -15.212 8.537 13.811 1.00 74.19 86 GLY A C 1
ATOM 693 O O . GLY A 1 86 ? -15.025 7.519 13.147 1.00 74.19 86 GLY A O 1
ATOM 694 N N . ARG A 1 87 ? -15.313 9.747 13.231 1.00 79.44 87 ARG A N 1
ATOM 695 C CA . ARG A 1 87 ? -15.328 9.929 11.765 1.00 79.44 87 ARG A CA 1
ATOM 696 C C . ARG A 1 87 ? -13.959 9.835 11.109 1.00 79.44 87 ARG A C 1
ATOM 698 O O . ARG A 1 87 ? -13.889 9.403 9.960 1.00 79.44 87 ARG A O 1
ATOM 705 N N . LEU A 1 88 ? -12.903 10.272 11.788 1.00 81.75 88 LEU A N 1
ATOM 706 C CA . LEU A 1 88 ? -11.530 10.165 11.307 1.00 81.75 88 LEU A CA 1
ATOM 707 C C . LEU A 1 88 ? -10.597 9.861 12.475 1.00 81.75 88 LEU A C 1
ATOM 709 O O . LEU A 1 88 ? -10.502 10.640 13.419 1.00 81.75 88 LEU A O 1
ATOM 713 N N . SER A 1 89 ? -9.885 8.744 12.403 1.00 78.81 89 SER A N 1
ATOM 714 C CA . SER A 1 89 ? -8.861 8.387 13.387 1.00 78.81 89 SER A CA 1
ATOM 715 C C . SER A 1 89 ? -7.529 8.189 12.689 1.00 78.81 89 SER A C 1
ATOM 717 O O . SER A 1 89 ? -7.482 7.521 11.659 1.00 78.81 89 SER A O 1
ATOM 719 N N . ILE A 1 90 ? -6.468 8.784 13.238 1.00 79.06 90 ILE A N 1
ATOM 720 C CA . ILE A 1 90 ? -5.120 8.714 12.674 1.00 79.06 90 ILE A CA 1
ATOM 721 C C . ILE A 1 90 ? -4.208 7.959 13.622 1.00 79.06 90 ILE A C 1
ATOM 723 O O . ILE A 1 90 ? -4.086 8.331 14.786 1.00 79.06 90 ILE A O 1
ATOM 727 N N . PHE A 1 91 ? -3.539 6.931 13.107 1.00 75.88 91 PHE A N 1
ATOM 728 C CA . PHE A 1 91 ? -2.589 6.137 13.878 1.00 75.88 91 PHE A CA 1
ATOM 729 C C . PHE A 1 91 ? -1.259 6.008 13.147 1.00 75.88 91 PHE A C 1
ATOM 731 O O . PHE A 1 91 ? -1.205 5.934 11.915 1.00 75.88 91 PHE A O 1
ATOM 738 N N . ARG A 1 92 ? -0.182 5.924 13.926 1.00 77.00 92 ARG A N 1
ATOM 739 C CA . ARG A 1 92 ? 1.105 5.447 13.426 1.00 77.00 92 ARG A CA 1
ATOM 740 C C . ARG A 1 92 ? 0.970 3.963 13.081 1.00 77.00 92 ARG A C 1
ATOM 742 O O . ARG A 1 92 ? 0.423 3.204 13.873 1.00 77.00 92 ARG A O 1
ATOM 749 N N . CYS A 1 93 ? 1.458 3.556 11.916 1.00 78.25 93 CYS A N 1
ATOM 750 C CA . CYS A 1 93 ? 1.452 2.156 11.506 1.00 78.25 93 CYS A CA 1
ATOM 751 C C . CYS A 1 93 ? 2.669 1.838 10.655 1.00 78.25 93 CYS A C 1
ATOM 753 O O . CYS A 1 93 ? 2.998 2.602 9.751 1.00 78.25 93 CYS A O 1
ATOM 755 N N . ASP A 1 94 ? 3.293 0.703 10.944 1.00 83.12 94 ASP A N 1
ATOM 756 C CA . ASP A 1 94 ? 4.348 0.105 10.138 1.00 83.12 94 ASP A CA 1
ATOM 757 C C . ASP A 1 94 ? 3.759 -0.900 9.147 1.00 83.12 94 ASP A C 1
ATOM 759 O O . ASP A 1 94 ? 2.883 -1.676 9.514 1.00 83.12 94 ASP A O 1
ATOM 763 N N . LEU A 1 95 ? 4.205 -0.868 7.886 1.00 86.25 95 LEU A N 1
ATOM 764 C CA . LEU A 1 95 ? 3.807 -1.863 6.880 1.00 86.25 95 LEU A CA 1
ATOM 765 C C . LEU A 1 95 ? 4.405 -3.253 7.154 1.00 86.25 95 LEU A C 1
ATOM 767 O O . LEU A 1 95 ? 3.939 -4.250 6.603 1.00 86.25 95 LEU A O 1
ATOM 771 N N . PHE A 1 96 ? 5.440 -3.322 7.982 1.00 87.50 96 PHE A N 1
ATOM 772 C CA . PHE A 1 96 ? 6.123 -4.540 8.404 1.00 87.50 96 PHE A CA 1
ATOM 773 C C . PHE A 1 96 ? 5.685 -5.006 9.796 1.00 87.50 96 PHE A C 1
ATOM 775 O O . PHE A 1 96 ? 6.068 -6.092 10.224 1.00 87.50 96 PHE A O 1
ATOM 782 N N . ASP A 1 97 ? 4.824 -4.241 10.471 1.00 89.31 97 ASP A N 1
ATOM 783 C CA . ASP A 1 97 ? 4.151 -4.673 11.693 1.00 89.31 97 ASP A CA 1
ATOM 784 C C . ASP A 1 97 ? 2.777 -5.261 11.348 1.00 89.31 97 ASP A C 1
ATOM 786 O O . ASP A 1 97 ? 1.763 -4.565 11.230 1.00 89.31 97 ASP A O 1
ATOM 790 N N . GLY A 1 98 ? 2.750 -6.582 11.170 1.00 89.50 98 GLY A N 1
ATOM 791 C CA . GLY A 1 98 ? 1.527 -7.315 10.850 1.00 89.50 98 GLY A CA 1
ATOM 792 C C . GLY A 1 98 ? 0.434 -7.174 11.915 1.00 89.50 98 GLY A C 1
ATOM 793 O O . GLY A 1 98 ? -0.743 -7.130 11.560 1.00 89.50 98 GLY A O 1
ATOM 794 N N . ALA A 1 99 ? 0.795 -7.042 13.196 1.00 90.62 99 ALA A N 1
ATOM 795 C CA . ALA A 1 99 ? -0.177 -6.873 14.274 1.00 90.62 99 ALA A CA 1
ATOM 796 C C . ALA A 1 99 ? -0.833 -5.488 14.199 1.00 90.62 99 ALA A C 1
ATOM 798 O O . ALA A 1 99 ? -2.061 -5.382 14.234 1.00 90.62 99 ALA A O 1
ATOM 799 N N . ALA A 1 100 ? -0.034 -4.436 13.988 1.00 86.44 100 ALA A N 1
ATOM 800 C CA . ALA A 1 100 ? -0.551 -3.083 13.796 1.00 86.44 100 ALA A CA 1
ATOM 801 C C . ALA A 1 100 ? -1.464 -2.973 12.563 1.00 86.44 100 ALA A C 1
ATOM 803 O O . ALA A 1 100 ? -2.480 -2.270 12.613 1.00 86.44 100 ALA A O 1
ATOM 804 N N . LEU A 1 101 ? -1.133 -3.673 11.471 1.00 88.75 101 LEU A N 1
ATOM 805 C CA . LEU A 1 101 ? -1.967 -3.753 10.268 1.00 88.75 101 LEU A CA 1
ATOM 806 C C . LEU A 1 101 ? -3.258 -4.547 10.496 1.00 88.75 101 LEU A C 1
ATOM 808 O O . LEU A 1 101 ? -4.321 -4.129 10.035 1.00 88.75 101 LEU A O 1
ATOM 812 N N . LEU A 1 102 ? -3.201 -5.671 11.210 1.00 91.25 102 LEU A N 1
ATOM 813 C CA . LEU A 1 102 ? -4.386 -6.463 11.538 1.00 91.25 102 LEU A CA 1
ATOM 814 C C . LEU A 1 102 ? -5.363 -5.649 12.388 1.00 91.25 102 LEU A C 1
ATOM 816 O O . LEU A 1 102 ? -6.548 -5.560 12.063 1.00 91.25 102 LEU A O 1
ATOM 820 N N . ASP A 1 103 ? -4.859 -4.980 13.421 1.00 87.88 103 ASP A N 1
ATOM 821 C CA . ASP A 1 103 ? -5.658 -4.077 14.248 1.00 87.88 103 ASP A CA 1
ATOM 822 C C . ASP A 1 103 ? -6.208 -2.886 13.454 1.00 87.88 103 ASP A C 1
ATOM 824 O O . ASP A 1 103 ? -7.238 -2.326 13.822 1.00 87.88 103 ASP A O 1
ATOM 828 N N . ALA A 1 104 ? -5.557 -2.502 12.351 1.00 84.00 104 ALA A N 1
ATOM 829 C CA . ALA A 1 104 ? -6.067 -1.504 11.410 1.00 84.00 104 ALA A CA 1
ATOM 830 C C . ALA A 1 104 ? -7.217 -1.996 10.547 1.00 84.00 104 ALA A C 1
ATOM 832 O O . ALA A 1 104 ? -8.102 -1.220 10.196 1.00 84.00 104 ALA A O 1
ATOM 833 N N . ALA A 1 105 ? -7.165 -3.259 10.146 1.00 88.56 105 ALA A N 1
ATOM 834 C CA . ALA A 1 105 ? -8.146 -3.850 9.256 1.00 88.56 105 ALA A CA 1
ATOM 835 C C . ALA A 1 105 ? -9.391 -4.349 10.009 1.00 88.56 105 ALA A C 1
ATOM 837 O O . ALA A 1 105 ? -10.473 -4.440 9.421 1.00 88.56 105 ALA A O 1
ATOM 838 N N . ARG A 1 106 ? -9.276 -4.653 11.309 1.00 88.69 106 ARG A N 1
ATOM 839 C CA . ARG A 1 106 ? -10.403 -5.087 12.149 1.00 88.69 106 ARG A CA 1
ATOM 840 C C . ARG A 1 106 ? -11.546 -4.067 12.132 1.00 88.69 106 ARG A C 1
ATOM 842 O O . ARG A 1 106 ? -11.348 -2.865 12.268 1.00 88.69 106 ARG A O 1
ATOM 849 N N . GLY A 1 107 ? -12.768 -4.565 11.943 1.00 86.12 107 GLY A N 1
ATOM 850 C CA . GLY A 1 107 ? -13.980 -3.738 11.875 1.00 86.12 107 GLY A CA 1
ATOM 851 C C . GLY A 1 107 ? -14.149 -2.928 10.582 1.00 86.12 107 GLY A C 1
ATOM 852 O O . GLY A 1 107 ? -15.154 -2.228 10.436 1.00 86.12 107 GLY A O 1
ATOM 853 N N . CYS A 1 108 ? -13.220 -3.033 9.626 1.00 89.06 108 CYS A N 1
ATOM 854 C CA . CYS A 1 108 ? -13.275 -2.282 8.376 1.00 89.06 108 CYS A CA 1
ATOM 855 C C . CYS A 1 108 ? -13.825 -3.142 7.223 1.00 89.06 108 CYS A C 1
ATOM 857 O O . CYS A 1 108 ? -13.207 -4.140 6.862 1.00 89.06 108 CYS A O 1
ATOM 859 N N . PRO A 1 109 ? -14.943 -2.776 6.566 1.00 90.88 109 PRO A N 1
ATOM 860 C CA . PRO A 1 109 ? -15.391 -3.412 5.326 1.00 90.88 109 PRO A CA 1
ATOM 861 C C . PRO A 1 109 ? -14.465 -3.225 4.118 1.00 90.88 109 PRO A C 1
ATOM 863 O O . PRO A 1 109 ? -14.660 -3.925 3.120 1.00 90.88 109 PRO A O 1
ATOM 866 N N . GLY A 1 110 ? -13.518 -2.284 4.148 1.00 91.06 110 GLY A N 1
ATOM 867 C CA . GLY A 1 110 ? -12.637 -2.007 3.014 1.00 91.06 110 GLY A CA 1
ATOM 868 C C . GLY A 1 110 ? -11.321 -1.335 3.398 1.00 91.06 110 GLY A C 1
ATOM 869 O O . GLY A 1 110 ? -11.251 -0.631 4.407 1.00 91.06 110 GLY A O 1
ATOM 870 N N . VAL A 1 111 ? -10.300 -1.549 2.565 1.00 92.38 111 VAL A N 1
ATOM 871 C CA . VAL A 1 111 ? -8.939 -1.013 2.734 1.00 92.38 111 VAL A CA 1
ATOM 872 C C . VAL A 1 111 ? -8.460 -0.375 1.430 1.00 92.38 111 VAL A C 1
ATOM 874 O O . VAL A 1 111 ? -8.615 -0.952 0.358 1.00 92.38 111 VAL A O 1
ATOM 877 N N . PHE A 1 112 ? -7.845 0.799 1.522 1.00 92.12 112 PHE A N 1
ATOM 878 C CA . PHE A 1 112 ? -7.131 1.468 0.441 1.00 92.12 112 PHE A CA 1
ATOM 879 C C . PHE A 1 112 ? -5.648 1.502 0.793 1.00 92.12 112 PHE A C 1
ATOM 881 O O . PHE A 1 112 ? -5.231 2.159 1.749 1.00 92.12 112 PHE A O 1
ATOM 888 N N . HIS A 1 113 ? -4.854 0.783 0.013 1.00 92.38 113 HIS A N 1
ATOM 889 C CA . HIS A 1 113 ? -3.406 0.746 0.120 1.00 92.38 113 HIS A CA 1
ATOM 890 C C . HIS A 1 113 ? -2.809 1.808 -0.803 1.00 92.38 113 HIS A C 1
ATOM 892 O O . HIS A 1 113 ? -2.772 1.636 -2.023 1.00 92.38 113 HIS A O 1
ATOM 898 N N . LEU A 1 114 ? -2.396 2.935 -0.220 1.00 89.06 114 LEU A N 1
ATOM 899 C CA . LEU A 1 114 ? -1.688 4.023 -0.914 1.00 89.06 114 LEU A CA 1
ATOM 900 C C . LEU A 1 114 ? -0.195 4.021 -0.558 1.00 89.06 114 LEU A C 1
ATOM 902 O O . LEU A 1 114 ? 0.566 4.869 -1.016 1.00 89.06 114 LEU A O 1
ATOM 906 N N . ALA A 1 115 ? 0.216 3.109 0.321 1.00 83.44 115 ALA A N 1
ATOM 907 C CA . ALA A 1 115 ? 1.520 3.114 0.937 1.00 83.44 115 ALA A CA 1
ATOM 908 C C 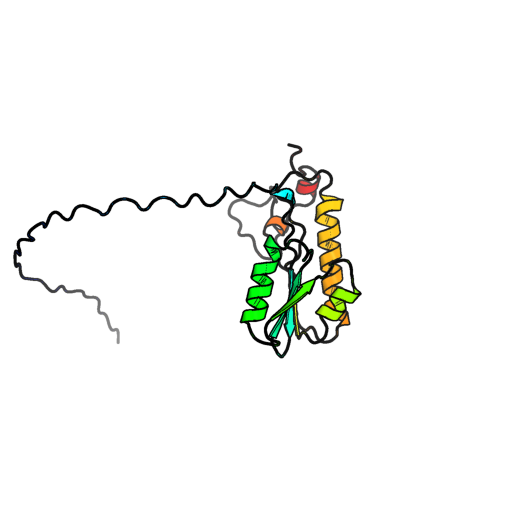. ALA A 1 115 ? 2.539 2.379 0.059 1.00 83.44 115 ALA A C 1
ATOM 910 O O . ALA A 1 115 ? 2.590 1.155 0.043 1.00 83.44 115 ALA A O 1
ATOM 911 N N . SER A 1 116 ? 3.373 3.133 -0.651 1.00 83.31 116 SER A N 1
ATOM 912 C CA . SER A 1 116 ? 4.475 2.589 -1.446 1.00 83.31 116 SER A CA 1
ATOM 913 C C . SER A 1 116 ? 5.725 3.449 -1.262 1.00 83.31 116 SER A C 1
ATOM 915 O O . SER A 1 116 ? 5.599 4.676 -1.192 1.00 83.31 116 SER A O 1
ATOM 917 N N . PRO A 1 117 ? 6.930 2.852 -1.209 1.00 80.94 117 PRO A N 1
ATOM 918 C CA . PRO A 1 117 ? 8.169 3.595 -1.400 1.00 80.94 117 PRO A CA 1
ATOM 919 C C . PRO A 1 117 ? 8.102 4.389 -2.707 1.00 80.94 117 PRO A C 1
ATOM 921 O O . PRO A 1 117 ? 7.697 3.853 -3.741 1.00 80.94 117 PRO A O 1
ATOM 924 N N . CYS A 1 118 ? 8.473 5.666 -2.659 1.00 79.62 118 CYS A N 1
ATOM 925 C CA . CYS 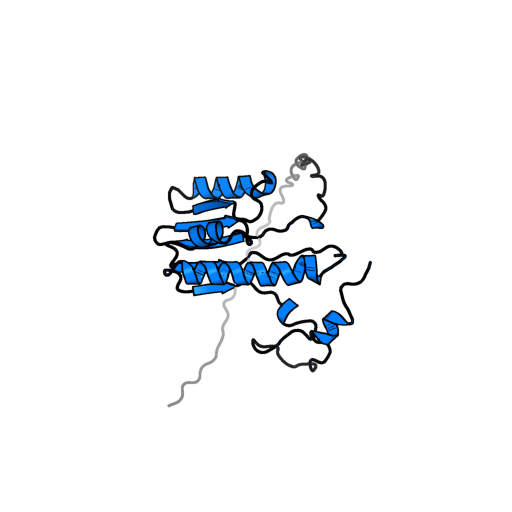A 1 118 ? 8.517 6.527 -3.836 1.00 79.62 118 CYS A CA 1
ATOM 926 C C . CYS A 1 118 ? 9.658 7.532 -3.665 1.00 79.62 118 CYS A C 1
ATOM 928 O O . CYS A 1 118 ? 9.467 8.647 -3.180 1.00 79.62 118 CYS A O 1
ATOM 930 N N . ILE A 1 119 ? 10.867 7.101 -4.028 1.00 77.75 119 ILE A N 1
ATOM 931 C CA . ILE A 1 119 ? 12.066 7.939 -3.992 1.00 77.75 119 ILE A CA 1
ATOM 932 C C . ILE A 1 119 ? 12.273 8.495 -5.401 1.00 77.75 119 ILE A C 1
ATOM 934 O O . ILE A 1 119 ? 12.409 7.737 -6.356 1.00 77.75 119 ILE A O 1
ATOM 938 N N . ILE A 1 120 ? 12.230 9.823 -5.525 1.00 74.12 120 ILE A N 1
ATOM 939 C CA . ILE A 1 120 ? 12.374 10.531 -6.811 1.00 74.12 120 ILE A CA 1
ATOM 940 C C . ILE A 1 120 ? 13.854 10.775 -7.147 1.00 74.12 120 ILE A C 1
ATOM 942 O O . ILE A 1 120 ? 14.207 10.945 -8.311 1.00 74.12 120 ILE A O 1
ATOM 946 N N . ASP A 1 121 ? 14.708 10.808 -6.126 1.00 79.12 121 ASP A N 1
ATOM 947 C CA . ASP A 1 121 ? 16.148 10.996 -6.280 1.00 79.12 121 ASP A CA 1
ATOM 948 C C . ASP A 1 121 ? 16.843 9.660 -6.607 1.00 79.12 121 ASP A C 1
ATOM 950 O O . ASP A 1 121 ? 16.232 8.593 -6.528 1.00 79.12 121 ASP A O 1
ATOM 954 N N . ALA A 1 122 ? 18.125 9.712 -6.984 1.00 77.31 122 ALA A N 1
ATOM 955 C CA . ALA A 1 122 ? 18.893 8.515 -7.317 1.00 77.31 122 ALA A CA 1
ATOM 956 C C . ALA A 1 122 ? 18.933 7.521 -6.142 1.00 77.31 122 ALA A C 1
ATOM 958 O O . ALA A 1 122 ? 19.170 7.897 -4.991 1.00 77.31 122 ALA A O 1
ATOM 959 N N . VAL A 1 123 ? 18.720 6.241 -6.451 1.00 79.69 123 VAL A N 1
ATOM 960 C CA . VAL A 1 123 ? 18.699 5.142 -5.481 1.00 79.69 123 VAL A CA 1
ATOM 961 C C . VAL A 1 123 ? 19.847 4.192 -5.791 1.00 79.69 123 VAL A C 1
ATOM 963 O O . VAL A 1 123 ? 19.970 3.716 -6.915 1.00 79.69 123 VAL A O 1
ATOM 966 N N . SER A 1 124 ? 20.676 3.896 -4.790 1.00 85.62 124 SER A N 1
ATOM 967 C CA . SER A 1 124 ? 21.854 3.034 -4.958 1.00 85.62 124 SER A CA 1
ATOM 968 C C . SER A 1 124 ? 21.511 1.555 -5.156 1.00 85.62 124 SER A C 1
ATOM 970 O O . SER A 1 124 ? 22.210 0.856 -5.880 1.00 85.62 124 SER A O 1
ATOM 972 N N . ASP A 1 125 ? 20.436 1.080 -4.525 1.00 85.44 125 ASP A N 1
ATOM 973 C CA . ASP A 1 125 ? 19.935 -0.292 -4.657 1.00 85.44 125 ASP A CA 1
ATOM 974 C C . ASP A 1 125 ? 18.400 -0.252 -4.788 1.00 85.44 125 ASP A C 1
ATOM 976 O O . ASP A 1 125 ? 17.688 -0.348 -3.781 1.00 85.44 125 ASP A O 1
ATOM 980 N N . PRO A 1 126 ? 17.865 -0.039 -6.009 1.00 84.31 126 PRO A N 1
ATOM 981 C CA . PRO A 1 126 ? 16.423 0.041 -6.248 1.00 84.31 126 PRO A CA 1
ATOM 982 C C . PRO A 1 126 ? 15.684 -1.232 -5.832 1.00 84.31 126 PRO A C 1
ATOM 984 O O . PRO A 1 126 ? 14.547 -1.161 -5.361 1.00 84.31 126 PRO A O 1
ATOM 987 N N . GLN A 1 127 ? 16.339 -2.389 -5.942 1.00 86.69 127 GLN A N 1
ATOM 988 C CA . GLN A 1 127 ? 15.745 -3.664 -5.568 1.00 86.69 127 GLN A CA 1
ATOM 989 C C . GLN A 1 127 ? 15.439 -3.701 -4.070 1.00 86.69 127 GLN A C 1
ATOM 991 O O . GLN A 1 127 ? 14.302 -3.960 -3.675 1.00 86.69 127 GLN A O 1
ATOM 996 N N . LYS A 1 128 ? 16.422 -3.389 -3.221 1.00 87.25 128 LYS A N 1
ATOM 997 C CA . LYS A 1 128 ? 16.231 -3.411 -1.762 1.00 87.25 128 LYS A CA 1
ATOM 998 C C . LYS A 1 128 ? 15.472 -2.206 -1.225 1.00 87.25 128 LYS A C 1
ATOM 1000 O O . LYS A 1 128 ? 14.786 -2.334 -0.218 1.00 87.25 128 LYS A O 1
ATOM 1005 N N . GLN A 1 129 ? 15.616 -1.036 -1.843 1.00 83.44 129 GLN A N 1
ATOM 1006 C CA . GLN A 1 129 ? 15.050 0.207 -1.305 1.00 83.44 129 GLN A CA 1
ATOM 1007 C C . GLN A 1 129 ? 13.640 0.505 -1.822 1.00 83.44 129 GLN A C 1
ATOM 1009 O O . GLN A 1 129 ? 12.885 1.194 -1.137 1.00 83.44 129 GLN A O 1
ATOM 1014 N N . LEU A 1 130 ? 13.270 -0.007 -3.001 1.00 85.31 130 LEU A N 1
ATOM 1015 C CA . LEU A 1 130 ? 11.963 0.239 -3.615 1.00 85.31 130 LEU A CA 1
ATOM 1016 C C . LEU A 1 130 ? 11.179 -1.054 -3.844 1.00 85.31 130 LEU A C 1
ATOM 1018 O O . LEU A 1 130 ? 10.066 -1.170 -3.336 1.00 85.31 130 LEU A O 1
ATOM 1022 N N . MET A 1 131 ? 11.741 -2.025 -4.572 1.00 87.12 131 MET A N 1
ATOM 1023 C CA . MET A 1 131 ? 10.982 -3.199 -5.034 1.00 87.12 131 MET A CA 1
ATOM 1024 C C . MET A 1 131 ? 10.580 -4.131 -3.893 1.00 87.12 131 MET A C 1
ATOM 1026 O O . MET A 1 131 ? 9.389 -4.374 -3.695 1.00 87.12 131 MET A O 1
ATOM 1030 N N . VAL A 1 132 ? 11.547 -4.611 -3.105 1.00 89.81 132 VAL A N 1
ATOM 1031 C CA . VAL A 1 132 ? 11.280 -5.516 -1.976 1.00 89.81 132 VAL A CA 1
ATOM 1032 C C . VAL A 1 132 ? 10.291 -4.884 -0.984 1.00 89.81 132 VAL A C 1
ATOM 1034 O O . VAL A 1 132 ? 9.265 -5.511 -0.714 1.00 89.81 132 VAL A O 1
ATOM 1037 N N . PRO A 1 133 ? 10.474 -3.629 -0.518 1.00 89.25 133 PRO A N 1
ATOM 1038 C CA . PRO A 1 133 ? 9.540 -3.036 0.431 1.00 89.25 133 PRO A CA 1
ATOM 1039 C C . PRO A 1 133 ? 8.146 -2.771 -0.153 1.00 89.25 133 PRO A C 1
ATOM 1041 O O . PRO A 1 133 ? 7.155 -2.889 0.569 1.00 89.25 133 PRO A O 1
ATOM 1044 N N . ALA A 1 134 ? 8.038 -2.431 -1.444 1.00 89.56 134 ALA A N 1
ATOM 1045 C CA . ALA A 1 134 ? 6.744 -2.247 -2.102 1.00 89.56 134 ALA A CA 1
ATOM 1046 C C . ALA A 1 134 ? 5.956 -3.564 -2.176 1.00 89.56 134 ALA A C 1
ATOM 1048 O O . ALA A 1 134 ? 4.761 -3.593 -1.862 1.00 89.56 134 ALA A O 1
ATOM 1049 N N . VAL A 1 135 ? 6.626 -4.659 -2.551 1.00 92.56 135 VAL A N 1
ATOM 1050 C CA . VAL A 1 135 ? 6.017 -5.992 -2.642 1.00 92.56 135 VAL A CA 1
ATOM 1051 C C . VAL A 1 135 ? 5.635 -6.500 -1.254 1.00 92.56 135 VAL A C 1
ATOM 1053 O O . VAL A 1 135 ? 4.473 -6.836 -1.021 1.00 92.56 135 VAL A O 1
ATOM 1056 N N . GLU A 1 136 ? 6.577 -6.515 -0.312 1.00 93.50 136 GLU A N 1
ATOM 1057 C CA . GLU A 1 136 ? 6.340 -7.027 1.040 1.00 93.50 136 GLU A CA 1
ATOM 1058 C C . GLU A 1 136 ? 5.285 -6.211 1.788 1.00 93.50 136 GLU A C 1
ATOM 1060 O O . GLU A 1 136 ? 4.353 -6.787 2.351 1.00 93.50 136 GLU A O 1
ATOM 1065 N N . GLY A 1 137 ? 5.361 -4.878 1.728 1.00 91.44 137 GLY A N 1
ATOM 1066 C CA . GLY A 1 137 ? 4.373 -4.003 2.355 1.00 91.44 137 GLY A CA 1
ATOM 1067 C C . GLY A 1 137 ? 2.964 -4.224 1.800 1.00 91.44 137 GLY A C 1
ATOM 1068 O O . GLY A 1 137 ? 2.000 -4.305 2.563 1.00 91.44 137 GLY A O 1
ATOM 1069 N N . THR A 1 138 ? 2.833 -4.408 0.482 1.00 94.25 138 THR A N 1
ATOM 1070 C CA . THR A 1 138 ? 1.542 -4.727 -0.150 1.00 94.25 138 THR A CA 1
ATOM 1071 C C . THR A 1 138 ? 1.016 -6.089 0.302 1.00 94.25 138 THR A C 1
ATOM 1073 O O . THR A 1 138 ? -0.153 -6.209 0.673 1.00 94.25 138 THR A O 1
ATOM 1076 N N . LEU A 1 139 ? 1.870 -7.117 0.331 1.00 96.44 139 LEU A N 1
ATOM 1077 C CA . LEU A 1 139 ? 1.486 -8.451 0.796 1.00 96.44 139 LEU A CA 1
ATOM 1078 C C . LEU A 1 139 ? 1.053 -8.445 2.265 1.00 96.44 139 LEU A C 1
ATOM 1080 O O . LEU A 1 139 ? 0.082 -9.116 2.609 1.00 96.44 139 LEU A O 1
ATOM 1084 N N . ASN A 1 140 ? 1.721 -7.677 3.123 1.00 95.00 140 ASN A N 1
ATOM 1085 C CA . ASN A 1 140 ? 1.363 -7.569 4.536 1.00 95.00 140 ASN A CA 1
ATOM 1086 C C . ASN A 1 140 ? -0.013 -6.926 4.731 1.00 95.00 140 ASN A C 1
ATOM 1088 O O . ASN A 1 140 ? -0.824 -7.451 5.493 1.00 95.00 140 ASN A O 1
ATOM 1092 N N . VAL A 1 141 ? -0.330 -5.864 3.983 1.00 92.88 141 VAL A N 1
ATOM 1093 C CA . VAL A 1 141 ? -1.668 -5.248 4.007 1.00 92.88 141 VAL A CA 1
ATOM 1094 C C . VAL A 1 141 ? -2.739 -6.236 3.539 1.00 92.88 141 VAL A C 1
ATOM 1096 O O . VAL A 1 141 ? -3.786 -6.355 4.174 1.00 92.88 141 VAL A O 1
ATOM 1099 N N . LEU A 1 142 ? -2.479 -6.986 2.464 1.00 95.88 142 LEU A N 1
ATOM 1100 C CA . LEU A 1 142 ? -3.416 -7.994 1.956 1.00 95.88 142 LEU A CA 1
ATOM 1101 C C . LEU A 1 142 ? -3.632 -9.144 2.952 1.00 95.88 142 LEU A C 1
ATOM 1103 O O . LEU A 1 142 ? -4.766 -9.589 3.137 1.00 95.88 142 LEU A O 1
ATOM 1107 N N . ARG A 1 143 ? -2.568 -9.605 3.621 1.00 97.06 143 ARG A N 1
ATOM 1108 C CA . ARG A 1 143 ? -2.641 -10.627 4.678 1.00 97.06 143 ARG A CA 1
ATOM 1109 C C . ARG A 1 143 ? -3.467 -10.135 5.863 1.00 97.06 143 ARG A C 1
ATOM 1111 O O . ARG A 1 143 ? -4.412 -10.817 6.245 1.00 97.06 143 ARG A O 1
ATOM 1118 N N . ALA A 1 144 ? -3.179 -8.938 6.370 1.00 94.25 144 ALA A N 1
ATOM 1119 C CA . ALA A 1 144 ? -3.919 -8.336 7.475 1.00 94.25 144 ALA A CA 1
ATOM 1120 C C . ALA A 1 144 ? -5.402 -8.123 7.135 1.00 94.25 144 ALA A C 1
ATOM 1122 O O . ALA A 1 144 ? -6.278 -8.439 7.9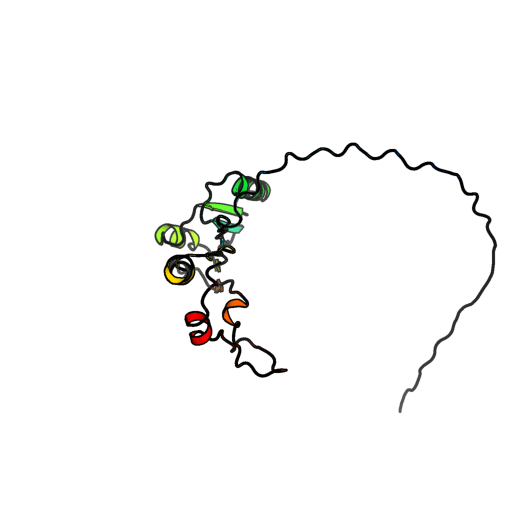38 1.00 94.25 144 ALA A O 1
ATOM 1123 N N . ALA A 1 145 ? -5.700 -7.650 5.921 1.00 94.00 145 ALA A N 1
ATOM 1124 C CA . ALA A 1 145 ? -7.069 -7.488 5.446 1.00 94.00 145 ALA A CA 1
ATOM 1125 C C . ALA A 1 145 ? -7.829 -8.823 5.405 1.00 94.00 145 ALA A C 1
ATOM 1127 O O . ALA A 1 145 ? -8.979 -8.895 5.839 1.00 94.00 145 ALA A O 1
ATOM 1128 N N . LYS A 1 146 ? -7.177 -9.886 4.918 1.00 96.31 146 LYS A N 1
ATOM 1129 C CA . LYS A 1 146 ? -7.741 -11.239 4.898 1.00 96.31 146 LYS A CA 1
ATOM 1130 C C . LYS A 1 146 ? -7.980 -11.771 6.313 1.00 96.31 146 LYS A C 1
ATOM 1132 O O . LYS A 1 146 ? -9.056 -12.293 6.591 1.00 96.31 146 LYS A O 1
ATOM 1137 N N . GLU A 1 147 ? -6.995 -11.643 7.196 1.00 96.69 147 GLU A N 1
ATOM 1138 C CA . GLU A 1 147 ? -7.046 -12.164 8.565 1.00 96.69 147 GLU A CA 1
ATOM 1139 C C . GLU A 1 147 ? -8.061 -11.423 9.445 1.00 96.69 147 GLU A C 1
ATOM 1141 O O . GLU A 1 147 ? -8.708 -12.035 10.292 1.00 96.69 147 GLU A O 1
ATOM 1146 N N . ALA A 1 148 ? -8.292 -10.132 9.197 1.00 94.06 148 ALA A N 1
ATOM 1147 C CA . ALA A 1 148 ? -9.312 -9.360 9.901 1.00 94.06 148 ALA A CA 1
ATOM 1148 C C . ALA A 1 148 ? -10.742 -9.905 9.712 1.00 94.06 148 ALA A C 1
ATOM 1150 O O . ALA A 1 148 ? -11.631 -9.549 10.487 1.00 94.06 148 ALA A O 1
ATOM 1151 N N . GLY A 1 149 ? -10.995 -10.713 8.674 1.00 91.19 149 GLY A N 1
ATOM 1152 C CA . GLY A 1 149 ? -12.267 -11.403 8.419 1.00 91.19 149 GLY A CA 1
ATOM 1153 C C . GLY A 1 149 ? -13.445 -10.514 7.987 1.00 91.19 149 GLY A C 1
ATOM 1154 O O . GLY A 1 149 ? -14.405 -11.015 7.409 1.00 91.19 149 GLY A O 1
ATOM 1155 N N . GLY A 1 150 ? -13.383 -9.200 8.230 1.00 90.56 150 GLY A N 1
ATOM 1156 C CA . GLY A 1 150 ? -14.433 -8.233 7.881 1.00 90.56 150 GLY A CA 1
ATOM 1157 C C . GLY A 1 150 ? -14.203 -7.454 6.580 1.00 90.56 150 GLY A C 1
ATOM 1158 O O . GLY A 1 150 ? -15.133 -6.815 6.080 1.00 90.56 150 GLY A O 1
ATOM 1159 N N . VAL A 1 151 ? -12.992 -7.500 6.015 1.00 94.50 151 VAL A N 1
ATOM 1160 C CA . VAL A 1 151 ? -12.645 -6.733 4.812 1.00 94.50 151 VAL A CA 1
ATOM 1161 C C . VAL A 1 151 ? -13.220 -7.411 3.571 1.00 94.50 151 VAL A C 1
ATOM 1163 O O . VAL A 1 151 ? -12.913 -8.559 3.267 1.00 94.50 151 VAL A O 1
ATOM 1166 N N . ARG A 1 152 ? -14.035 -6.674 2.811 1.00 94.88 152 ARG A N 1
ATOM 1167 C CA . ARG A 1 152 ? -14.685 -7.165 1.585 1.00 94.88 152 ARG A CA 1
ATOM 1168 C C . ARG A 1 152 ? -13.958 -6.755 0.313 1.00 94.88 152 ARG A C 1
ATOM 1170 O O . ARG A 1 152 ? -14.101 -7.421 -0.707 1.00 94.88 152 ARG A O 1
ATOM 1177 N N . ARG A 1 153 ? -13.239 -5.628 0.339 1.00 94.75 153 ARG A N 1
ATOM 1178 C CA . ARG A 1 153 ? -12.476 -5.117 -0.807 1.00 94.75 153 ARG A CA 1
ATOM 1179 C C . ARG A 1 153 ? -11.193 -4.441 -0.355 1.00 94.75 153 ARG A C 1
ATOM 1181 O O . ARG A 1 153 ? -11.205 -3.669 0.602 1.00 94.75 153 ARG A O 1
ATOM 1188 N N . VAL A 1 154 ? -10.129 -4.680 -1.110 1.00 95.25 154 VAL A N 1
ATOM 1189 C CA . VAL A 1 154 ? -8.876 -3.936 -1.009 1.00 95.25 154 VAL A CA 1
ATOM 1190 C C . VAL A 1 154 ? -8.640 -3.227 -2.337 1.00 95.25 154 VAL A C 1
ATOM 1192 O O . VAL A 1 154 ? -8.740 -3.848 -3.392 1.00 95.25 154 VAL A O 1
ATOM 1195 N N . VAL A 1 155 ? -8.353 -1.930 -2.286 1.00 95.25 155 VAL A N 1
ATOM 1196 C CA . VAL A 1 155 ? -7.953 -1.121 -3.441 1.00 95.25 155 VAL A CA 1
ATOM 1197 C C . VAL A 1 155 ? -6.474 -0.806 -3.292 1.00 95.25 155 VAL A C 1
ATOM 1199 O O . VAL A 1 155 ? -6.076 -0.186 -2.309 1.00 95.25 155 VAL A O 1
ATOM 1202 N N . VAL A 1 156 ? -5.661 -1.230 -4.254 1.00 94.56 156 VAL A N 1
ATOM 1203 C CA . VAL A 1 156 ? -4.226 -0.931 -4.290 1.00 94.56 156 VAL A CA 1
ATOM 1204 C C . VAL A 1 156 ? -3.982 0.187 -5.289 1.00 94.56 156 VAL A C 1
ATOM 1206 O O . VAL A 1 156 ? -4.442 0.123 -6.428 1.00 94.56 156 VAL A O 1
ATOM 1209 N N . THR A 1 157 ? -3.258 1.216 -4.864 1.00 92.56 157 THR A N 1
ATOM 1210 C CA . THR A 1 157 ? -2.878 2.323 -5.744 1.00 92.56 157 THR A CA 1
ATOM 1211 C C . THR A 1 157 ? -1.593 1.964 -6.466 1.00 92.56 157 THR A C 1
ATOM 1213 O O . THR A 1 157 ? -0.515 1.995 -5.880 1.00 92.56 157 THR A O 1
ATOM 1216 N N . SER A 1 158 ? -1.734 1.591 -7.736 1.00 91.81 158 SER A N 1
ATOM 1217 C CA . SER A 1 158 ? -0.609 1.344 -8.638 1.00 91.81 158 SER A CA 1
ATOM 1218 C C . SER A 1 158 ? -0.161 2.641 -9.333 1.00 91.81 158 SER A C 1
ATOM 1220 O O . SER A 1 158 ? -0.658 3.731 -9.045 1.00 91.81 158 SER A O 1
ATOM 1222 N N . SER A 1 159 ? 0.780 2.526 -10.264 1.00 90.44 159 SER A N 1
ATOM 1223 C CA . SER A 1 159 ? 1.306 3.620 -11.080 1.00 90.44 159 SER A CA 1
ATOM 1224 C C . SER A 1 159 ? 1.337 3.216 -12.551 1.00 90.44 159 SER A C 1
ATOM 1226 O O . SER A 1 159 ? 1.400 2.032 -12.879 1.00 90.44 159 SER A O 1
ATOM 1228 N N . ILE A 1 160 ? 1.398 4.207 -13.443 1.00 91.25 160 ILE A N 1
ATOM 1229 C CA . ILE A 1 160 ? 1.704 3.980 -14.860 1.00 91.25 160 ILE A CA 1
ATOM 1230 C C . ILE A 1 160 ? 3.059 3.272 -15.045 1.00 91.25 160 ILE A C 1
ATOM 1232 O O . ILE A 1 160 ? 3.261 2.570 -16.024 1.00 91.25 160 ILE A O 1
ATOM 1236 N N . SER A 1 161 ? 3.966 3.372 -14.070 1.00 90.31 161 SER A N 1
ATOM 1237 C CA . SER A 1 161 ? 5.241 2.641 -14.056 1.00 90.31 161 SER A CA 1
ATOM 1238 C C . SER A 1 161 ? 5.094 1.111 -14.020 1.00 90.31 161 SER A C 1
ATOM 1240 O O . SER A 1 161 ? 6.071 0.408 -14.247 1.00 90.31 161 SER A O 1
ATOM 1242 N N . ALA A 1 162 ? 3.898 0.582 -13.732 1.00 92.31 162 ALA A N 1
ATOM 1243 C CA . ALA A 1 162 ? 3.602 -0.848 -13.853 1.00 92.31 162 ALA A CA 1
ATOM 1244 C C . ALA A 1 162 ? 3.305 -1.282 -15.303 1.00 92.31 162 ALA A C 1
ATOM 1246 O O . ALA A 1 162 ? 3.302 -2.479 -15.586 1.00 92.31 162 ALA A O 1
ATOM 1247 N N . ILE A 1 163 ? 3.055 -0.323 -16.207 1.00 94.06 163 ILE A N 1
ATOM 1248 C CA . ILE A 1 163 ? 2.769 -0.567 -17.629 1.00 94.06 163 ILE A CA 1
ATOM 1249 C C . ILE A 1 163 ? 3.837 -0.006 -18.586 1.00 94.06 163 ILE A C 1
ATOM 1251 O O . ILE A 1 163 ? 3.859 -0.384 -19.756 1.00 94.06 163 ILE A O 1
ATOM 1255 N N . VAL A 1 164 ? 4.687 0.921 -18.132 1.00 90.75 164 VAL A N 1
ATOM 1256 C CA . VAL A 1 164 ? 5.820 1.485 -18.886 1.00 90.75 164 VAL A CA 1
ATOM 1257 C C . VAL A 1 164 ? 7.072 1.599 -17.999 1.00 90.75 164 VAL A C 1
ATOM 1259 O O . VAL A 1 164 ? 6.926 1.824 -16.797 1.00 90.75 164 VAL A O 1
ATOM 1262 N N . PRO A 1 165 ? 8.299 1.549 -18.560 1.00 90.62 165 PRO A N 1
ATOM 1263 C CA . PRO A 1 165 ? 8.641 1.493 -19.986 1.00 90.62 165 PRO A CA 1
ATOM 1264 C C . PRO A 1 165 ? 8.330 0.145 -20.647 1.00 90.62 165 PRO A C 1
ATOM 1266 O O . PRO A 1 165 ? 8.316 -0.900 -20.018 1.00 90.62 165 PRO A O 1
ATOM 1269 N N . SER A 1 166 ? 8.041 0.182 -21.942 1.00 90.31 166 SER A N 1
ATOM 1270 C CA . SER A 1 166 ? 7.895 -1.012 -22.779 1.00 90.31 166 SER A CA 1
ATOM 1271 C C . SER A 1 166 ? 8.245 -0.580 -24.206 1.00 90.31 166 SER A C 1
ATOM 1273 O O . SER A 1 166 ? 7.363 -0.124 -24.943 1.00 90.31 166 SER A O 1
ATOM 1275 N N . PRO A 1 167 ? 9.549 -0.551 -24.547 1.00 88.75 167 PRO A N 1
ATOM 1276 C CA . PRO A 1 167 ? 10.051 0.064 -25.780 1.00 88.75 167 PRO A CA 1
ATOM 1277 C C . PRO A 1 167 ? 9.622 -0.690 -27.042 1.00 88.75 167 PRO A C 1
ATOM 1279 O O . PRO 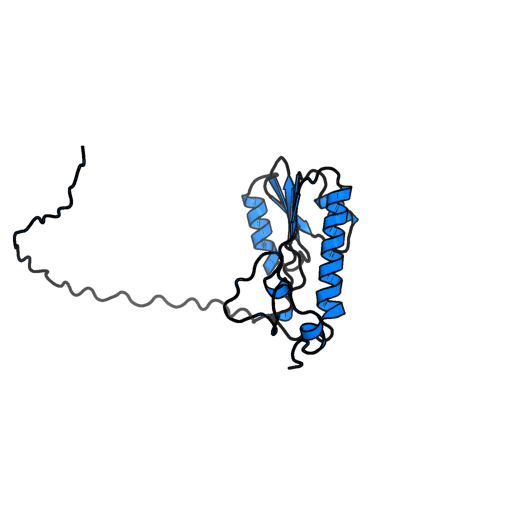A 1 167 ? 9.499 -0.076 -28.097 1.00 88.75 167 PRO A O 1
ATOM 1282 N N . GLY A 1 168 ? 9.340 -1.992 -26.934 1.00 87.19 168 GLY A N 1
ATOM 1283 C CA . GLY A 1 168 ? 8.815 -2.811 -28.031 1.00 87.19 168 GLY A CA 1
ATOM 1284 C C . GLY A 1 168 ? 7.329 -2.592 -28.340 1.00 87.19 168 GLY A C 1
ATOM 1285 O O . GLY A 1 168 ? 6.788 -3.262 -29.217 1.00 87.19 168 GLY A O 1
ATOM 1286 N N . TRP A 1 169 ? 6.647 -1.689 -27.627 1.00 90.12 169 TRP A N 1
ATOM 1287 C CA . TRP A 1 169 ? 5.220 -1.453 -27.833 1.00 90.12 169 TRP A CA 1
ATOM 1288 C C . TRP A 1 169 ? 4.944 -0.777 -29.189 1.00 90.12 169 TRP A C 1
ATOM 1290 O O . TRP A 1 169 ? 5.530 0.277 -29.461 1.00 90.12 169 TRP A O 1
ATOM 1300 N N . PRO A 1 170 ? 4.039 -1.315 -30.033 1.00 91.19 170 PRO A N 1
ATOM 1301 C CA . PRO A 1 170 ? 3.799 -0.760 -31.360 1.00 91.19 170 PRO A CA 1
ATOM 1302 C C . PRO A 1 170 ? 3.259 0.675 -31.322 1.00 91.19 170 PRO A C 1
ATOM 1304 O O . PRO A 1 170 ? 2.413 1.039 -30.499 1.00 91.19 170 PRO A O 1
ATOM 1307 N N . ALA A 1 171 ? 3.728 1.504 -32.254 1.00 90.12 171 ALA A N 1
ATOM 1308 C CA . ALA A 1 171 ? 3.260 2.877 -32.383 1.00 90.12 171 ALA A CA 1
ATOM 1309 C C . ALA A 1 171 ? 1.777 2.918 -32.790 1.00 90.12 171 ALA A C 1
ATOM 1311 O O . ALA A 1 171 ? 1.372 2.278 -33.755 1.00 90.12 171 ALA A O 1
ATOM 1312 N N . GLY A 1 172 ? 0.981 3.717 -32.075 1.00 89.31 172 GLY A N 1
ATOM 1313 C CA . GLY A 1 172 ? -0.450 3.891 -32.349 1.00 89.31 172 GLY A CA 1
ATOM 1314 C C . GLY A 1 172 ? -1.370 2.875 -31.664 1.00 89.31 172 GLY A C 1
ATOM 1315 O O . GLY A 1 172 ? -2.583 3.064 -31.708 1.00 89.31 172 GLY A O 1
ATOM 1316 N N . GLU A 1 173 ? -0.823 1.862 -30.987 1.00 92.50 173 GLU A N 1
ATOM 1317 C CA . GLU A 1 173 ? -1.618 0.896 -30.222 1.00 92.50 173 GLU A CA 1
ATOM 1318 C C . GLU A 1 173 ? -2.010 1.437 -28.843 1.00 92.50 173 GLU A C 1
ATOM 1320 O O . GLU A 1 173 ? -1.185 1.984 -28.099 1.00 92.50 173 GLU A O 1
ATOM 1325 N N . VAL A 1 174 ? -3.283 1.254 -28.484 1.00 94.25 174 VAL A N 1
ATOM 1326 C CA . VAL A 1 174 ? -3.837 1.683 -27.193 1.00 94.25 174 VAL A CA 1
ATOM 1327 C C . VAL A 1 174 ? -3.404 0.709 -26.101 1.00 94.25 174 VAL A C 1
ATOM 1329 O O . VAL A 1 174 ? -3.554 -0.501 -26.240 1.00 94.25 174 VAL A O 1
ATOM 1332 N N . ARG A 1 175 ? -2.897 1.246 -24.987 1.00 92.56 175 ARG A N 1
ATOM 1333 C CA . ARG A 1 175 ? -2.627 0.459 -23.778 1.00 92.56 175 ARG A CA 1
ATOM 1334 C C . ARG A 1 175 ? -3.912 0.260 -22.982 1.00 92.56 175 ARG A C 1
ATOM 1336 O O . ARG A 1 175 ? -4.670 1.209 -22.791 1.00 92.56 175 ARG A O 1
ATOM 1343 N N . ASP A 1 176 ? -4.107 -0.950 -22.486 1.00 93.62 176 ASP A N 1
ATOM 1344 C CA . ASP A 1 176 ? -5.224 -1.349 -21.632 1.00 93.62 176 ASP A CA 1
ATOM 1345 C C . ASP A 1 176 ? -4.729 -2.016 -20.334 1.00 93.62 176 ASP A C 1
ATOM 1347 O O . ASP A 1 176 ? -3.528 -2.073 -20.057 1.00 93.62 176 ASP A O 1
ATOM 1351 N N . GLU A 1 177 ? -5.650 -2.531 -19.522 1.00 93.94 177 GLU A N 1
ATOM 1352 C CA . GLU A 1 177 ? -5.373 -3.151 -18.221 1.00 93.94 177 GLU A CA 1
ATOM 1353 C C . GLU A 1 177 ? -4.605 -4.484 -18.311 1.00 93.94 177 GLU A C 1
ATOM 1355 O O . GLU A 1 177 ? -4.274 -5.073 -17.282 1.00 93.94 177 GLU A O 1
ATOM 1360 N N . ARG A 1 178 ? -4.326 -4.979 -19.524 1.00 93.06 178 ARG A N 1
ATOM 1361 C CA . ARG A 1 178 ? -3.540 -6.199 -19.767 1.00 93.06 178 ARG A CA 1
ATOM 1362 C C . ARG A 1 178 ? -2.070 -5.891 -20.049 1.00 93.06 178 ARG A C 1
ATOM 1364 O O . ARG A 1 178 ? -1.264 -6.815 -20.135 1.00 93.06 178 ARG A O 1
ATOM 1371 N N . CYS A 1 179 ? -1.726 -4.616 -20.216 1.00 93.38 179 CYS A N 1
ATOM 1372 C CA . CYS A 1 179 ? -0.372 -4.169 -20.506 1.00 93.38 179 CYS A CA 1
ATOM 1373 C C . CYS A 1 179 ? 0.506 -4.200 -19.252 1.00 93.38 179 CYS A C 1
ATOM 1375 O O . CYS A 1 179 ? 0.048 -3.859 -18.164 1.00 93.38 179 CYS A O 1
ATOM 1377 N N . TRP A 1 180 ? 1.784 -4.525 -19.432 1.00 94.38 180 TRP A N 1
ATOM 1378 C CA . TRP A 1 180 ? 2.791 -4.531 -18.372 1.00 94.38 180 TRP A CA 1
ATOM 1379 C C . TRP A 1 180 ? 4.086 -3.879 -18.851 1.00 94.38 180 TRP A C 1
ATOM 1381 O O . TRP A 1 180 ? 4.375 -3.846 -20.050 1.00 94.38 180 TRP A O 1
ATOM 1391 N N . THR A 1 181 ? 4.844 -3.347 -17.897 1.00 93.31 181 THR A N 1
ATOM 1392 C CA . THR A 1 181 ? 6.219 -2.888 -18.101 1.00 93.31 181 THR A CA 1
ATOM 1393 C C . THR A 1 181 ? 7.095 -4.041 -18.583 1.00 93.31 181 THR A C 1
ATOM 1395 O O . THR A 1 181 ? 6.925 -5.184 -18.163 1.00 93.31 181 THR A O 1
ATOM 1398 N N . ASP A 1 182 ? 8.042 -3.721 -19.457 1.00 92.69 182 ASP A N 1
ATOM 1399 C CA . ASP A 1 182 ? 9.083 -4.638 -19.905 1.00 92.69 182 ASP A CA 1
ATOM 1400 C C . ASP A 1 182 ? 10.145 -4.769 -18.803 1.00 92.69 182 ASP A C 1
ATOM 1402 O O . ASP A 1 182 ? 10.899 -3.830 -18.534 1.00 92.69 182 ASP A O 1
ATOM 1406 N N . VAL A 1 183 ? 10.128 -5.908 -18.106 1.00 90.31 183 VAL A N 1
ATOM 1407 C CA . VAL A 1 183 ? 10.992 -6.158 -16.945 1.00 90.31 183 VAL A CA 1
ATOM 1408 C C . VAL A 1 183 ? 12.448 -6.303 -17.373 1.00 90.31 183 VAL A C 1
ATOM 1410 O O . VAL A 1 183 ? 13.304 -5.689 -16.743 1.00 90.31 183 VAL A O 1
ATOM 1413 N N . ASP A 1 184 ? 12.713 -7.019 -18.467 1.00 90.56 184 ASP A N 1
ATOM 1414 C CA . ASP A 1 184 ? 14.069 -7.228 -18.988 1.00 90.56 184 ASP A CA 1
ATOM 1415 C C . ASP A 1 184 ? 14.702 -5.877 -19.345 1.00 90.56 184 ASP A C 1
ATOM 1417 O O . ASP A 1 184 ? 15.807 -5.552 -18.904 1.00 90.56 184 ASP A O 1
ATOM 1421 N N . TYR A 1 185 ? 13.945 -5.010 -20.029 1.00 90.06 185 TYR A N 1
ATOM 1422 C CA . TYR A 1 185 ? 14.392 -3.647 -20.305 1.00 90.06 185 TYR A CA 1
ATOM 1423 C C . TYR A 1 185 ? 14.697 -2.860 -19.023 1.00 90.06 185 TYR A C 1
ATOM 1425 O O . TYR A 1 185 ? 15.687 -2.126 -18.976 1.00 90.06 185 TYR A O 1
ATOM 1433 N N . CYS A 1 186 ? 13.856 -2.977 -17.990 1.00 87.69 186 CYS A N 1
ATOM 1434 C CA . CYS A 1 186 ? 14.063 -2.300 -16.710 1.00 87.69 186 CYS A CA 1
ATOM 1435 C C . CYS A 1 186 ? 15.299 -2.799 -15.951 1.00 87.6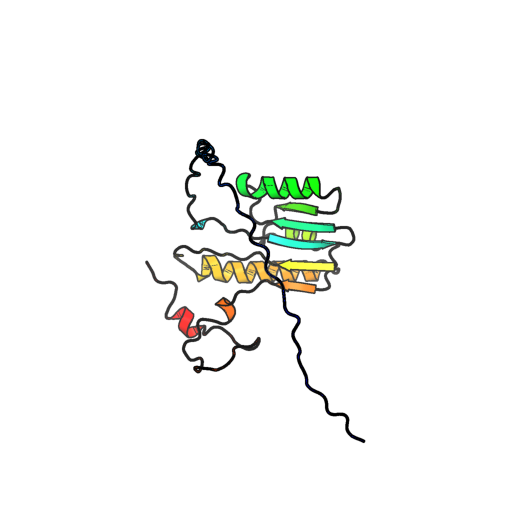9 186 CYS A C 1
ATOM 1437 O O . CYS A 1 186 ? 15.955 -1.992 -15.291 1.00 87.69 186 CYS A O 1
ATOM 1439 N N . GLU A 1 187 ? 15.610 -4.091 -16.026 1.00 84.88 187 GLU A N 1
ATOM 1440 C CA . GLU A 1 187 ? 16.798 -4.676 -15.400 1.00 84.88 187 GLU A CA 1
ATOM 1441 C C . GLU A 1 187 ? 18.080 -4.252 -16.129 1.00 84.88 187 GLU A C 1
ATOM 1443 O O . GLU A 1 187 ? 19.049 -3.845 -15.486 1.00 84.88 187 GLU A O 1
ATOM 1448 N N . GLU A 1 188 ? 18.067 -4.263 -17.464 1.00 86.19 188 GLU A N 1
ATOM 1449 C CA . GLU A 1 188 ? 19.205 -3.859 -18.299 1.00 86.19 188 GLU A CA 1
ATOM 1450 C C . GLU A 1 188 ? 19.479 -2.348 -18.250 1.00 86.19 188 GLU A C 1
ATOM 1452 O O . GLU A 1 188 ? 20.632 -1.914 -18.241 1.00 86.19 188 GLU A O 1
ATOM 1457 N N . ASN A 1 189 ? 18.419 -1.536 -18.214 1.00 80.38 189 ASN A N 1
ATOM 1458 C CA . ASN A 1 189 ? 18.475 -0.074 -18.313 1.00 80.38 189 ASN A CA 1
ATOM 1459 C C . ASN A 1 189 ? 18.065 0.593 -16.998 1.00 80.38 189 ASN A C 1
ATOM 1461 O O . ASN A 1 189 ? 17.375 1.616 -17.020 1.00 80.38 189 ASN A O 1
ATOM 1465 N N . GLY A 1 190 ? 18.445 -0.013 -15.865 1.00 68.06 190 GLY A N 1
ATOM 1466 C CA . GLY A 1 190 ? 18.121 0.462 -14.520 1.00 68.06 190 GLY A CA 1
ATOM 1467 C C . GLY A 1 190 ? 18.370 1.963 -14.312 1.00 68.06 190 GLY A C 1
ATOM 1468 O O . GLY A 1 190 ? 18.984 2.641 -15.134 1.00 68.06 190 GLY A O 1
ATOM 1469 N N . VAL A 1 191 ? 17.874 2.507 -13.194 1.00 57.28 191 VAL A N 1
ATOM 1470 C CA . VAL A 1 191 ? 17.911 3.954 -12.900 1.00 57.28 191 VAL A CA 1
ATOM 1471 C C . VAL A 1 191 ? 19.297 4.535 -13.231 1.00 57.28 191 VAL A C 1
ATOM 1473 O O . VAL A 1 191 ? 20.281 4.031 -12.680 1.00 57.28 191 VAL A O 1
ATOM 1476 N N . PRO A 1 192 ? 19.398 5.555 -14.115 1.00 47.25 192 PRO A N 1
ATOM 1477 C CA . PRO A 1 192 ? 20.680 6.128 -14.494 1.00 47.25 192 PRO A CA 1
ATOM 1478 C C . PRO A 1 192 ? 21.478 6.475 -13.241 1.00 47.25 192 PRO A C 1
ATOM 1480 O O . PRO A 1 192 ? 20.990 7.210 -12.379 1.00 47.25 192 PRO A O 1
ATOM 1483 N N . GLN A 1 193 ? 22.687 5.924 -13.135 1.00 37.91 193 GLN A N 1
ATOM 1484 C CA . GLN A 1 193 ? 23.660 6.338 -12.130 1.00 37.91 193 GLN A CA 1
ATOM 1485 C C . GLN A 1 193 ? 24.098 7.752 -12.529 1.00 37.91 193 GLN A C 1
ATOM 1487 O O . GLN A 1 193 ? 24.956 7.919 -13.396 1.00 37.91 193 GLN A O 1
ATOM 1492 N N . GLY A 1 194 ? 23.379 8.752 -12.018 1.00 33.97 194 GLY A N 1
ATOM 1493 C CA . GLY A 1 194 ? 23.727 10.164 -12.167 1.00 33.97 194 GLY A CA 1
ATOM 1494 C C . GLY A 1 194 ? 24.986 10.516 -11.395 1.00 33.97 194 GLY A C 1
ATOM 1495 O O . GLY A 1 194 ? 25.186 9.933 -10.306 1.00 33.97 194 GLY A O 1
#